Protein AF-A0A538ST55-F1 (afdb_monomer_lite)

Sequence (210 aa):
MSLRAHFERSGNWLFRKRGYLPLLLGAVLVPALAEFEFPGGTRLRDLRWELLCLAISLVGLGIRVAVIGYVPAGTAGRNTGDHIARTLNTSGLYSVVRHPLYLGNCIMWLGVLMQWTAWAERTPAIVPALRGWLPTGRGFSVRHVLRREHPGLFALVSSLTALEILGDAIRERRFEVDPMWATLFGGSAIAFMILRTLKHRTRLLHVDRS

pLDDT: mean 77.54, std 12.18, range [44.22, 95.44]

Structure (mmCIF, N/CA/C/O backbone):
data_AF-A0A538ST55-F1
#
_entry.id   AF-A0A538ST55-F1
#
loop_
_atom_site.group_PDB
_atom_site.id
_atom_site.type_symbol
_atom_site.label_atom_id
_atom_site.label_alt_id
_atom_site.label_comp_id
_atom_site.label_asym_id
_atom_site.label_entity_id
_atom_site.label_seq_id
_atom_site.pdbx_PDB_ins_code
_atom_site.Cartn_x
_atom_site.Cartn_y
_atom_site.Cartn_z
_atom_site.occupancy
_atom_site.B_iso_or_equiv
_atom_site.auth_seq_id
_atom_site.auth_comp_id
_atom_site.auth_asym_id
_atom_site.auth_atom_id
_atom_site.pdbx_PDB_model_num
ATOM 1 N N . MET A 1 1 ? 29.525 12.707 -11.109 1.00 57.06 1 MET A N 1
ATOM 2 C CA . MET A 1 1 ? 28.871 11.463 -11.590 1.00 57.06 1 MET A CA 1
ATOM 3 C C . MET A 1 1 ? 27.628 11.865 -12.375 1.00 57.06 1 MET A C 1
ATOM 5 O O . MET A 1 1 ? 26.889 12.699 -11.871 1.00 57.06 1 MET A O 1
ATOM 9 N N . SER A 1 2 ? 27.413 11.359 -13.593 1.00 81.38 2 SER A N 1
ATOM 10 C CA . SER A 1 2 ? 26.233 11.721 -14.398 1.00 81.38 2 SER A CA 1
ATOM 11 C C . SER A 1 2 ? 24.959 11.062 -13.846 1.00 81.38 2 SER A C 1
ATOM 13 O O . SER A 1 2 ? 25.010 9.945 -13.330 1.00 81.38 2 SER A O 1
ATOM 15 N N . LEU A 1 3 ? 23.807 11.732 -13.975 1.00 81.44 3 LEU A N 1
ATOM 16 C CA . LEU A 1 3 ? 22.486 11.208 -13.576 1.00 81.44 3 LEU A CA 1
ATOM 17 C C . LEU A 1 3 ? 22.217 9.807 -14.149 1.00 81.44 3 LEU A C 1
ATOM 19 O O . LEU A 1 3 ? 21.677 8.936 -13.472 1.00 81.44 3 LEU A O 1
ATOM 23 N N . ARG A 1 4 ? 22.682 9.565 -15.376 1.00 81.69 4 ARG A N 1
ATOM 24 C CA . ARG A 1 4 ? 22.588 8.279 -16.069 1.00 81.69 4 ARG A CA 1
ATOM 25 C C . ARG A 1 4 ? 23.304 7.145 -15.329 1.00 81.69 4 ARG A C 1
ATOM 27 O O . ARG A 1 4 ? 22.701 6.104 -15.098 1.00 81.69 4 ARG A O 1
ATOM 34 N N . ALA A 1 5 ? 24.538 7.372 -14.878 1.00 79.69 5 ALA A N 1
ATOM 35 C CA . ALA A 1 5 ? 25.293 6.378 -14.114 1.00 79.69 5 ALA A CA 1
ATOM 36 C C . ALA A 1 5 ? 24.629 6.069 -12.759 1.00 79.69 5 ALA A C 1
ATOM 38 O O . ALA A 1 5 ? 24.701 4.945 -12.262 1.00 79.69 5 ALA A O 1
ATOM 39 N N . HIS A 1 6 ? 23.953 7.058 -12.164 1.00 84.56 6 HIS A N 1
ATOM 40 C CA . HIS A 1 6 ? 23.190 6.859 -10.935 1.00 84.56 6 HIS A CA 1
ATOM 41 C C . HIS A 1 6 ? 21.944 5.991 -11.176 1.00 84.56 6 HIS A C 1
ATOM 43 O O . HIS A 1 6 ? 21.720 5.031 -10.440 1.00 84.56 6 HIS A O 1
ATOM 49 N N . PHE A 1 7 ? 21.179 6.265 -12.240 1.00 84.38 7 PHE A N 1
ATOM 50 C CA . PHE A 1 7 ? 20.028 5.443 -12.632 1.00 84.38 7 PHE A CA 1
ATOM 51 C C . PHE A 1 7 ? 20.417 4.002 -12.972 1.00 84.38 7 PHE A C 1
ATOM 53 O O . PHE A 1 7 ? 19.744 3.074 -12.530 1.00 84.38 7 PHE A O 1
ATOM 60 N N . GLU A 1 8 ? 21.520 3.795 -13.691 1.00 81.31 8 GLU A N 1
ATOM 61 C CA . GLU A 1 8 ? 22.027 2.455 -14.013 1.00 81.31 8 GLU A CA 1
ATOM 62 C C . GLU A 1 8 ? 22.423 1.681 -12.746 1.00 81.31 8 GLU A C 1
ATOM 64 O O . GLU A 1 8 ? 22.065 0.512 -12.582 1.00 81.31 8 GLU A O 1
ATOM 69 N N . ARG A 1 9 ? 23.100 2.339 -11.796 1.00 81.25 9 ARG A N 1
ATOM 70 C CA . ARG A 1 9 ? 23.521 1.717 -10.532 1.00 81.25 9 ARG A CA 1
ATOM 71 C C . ARG A 1 9 ? 22.330 1.358 -9.642 1.00 81.25 9 ARG A C 1
ATOM 73 O O . ARG A 1 9 ? 22.276 0.242 -9.121 1.00 81.25 9 ARG A O 1
ATOM 80 N N . SER A 1 10 ? 21.371 2.270 -9.504 1.00 79.06 10 SER A N 1
ATOM 81 C CA . SER A 1 10 ? 20.135 2.048 -8.744 1.00 79.06 10 SER A CA 1
ATOM 82 C C . SER A 1 10 ? 19.255 0.976 -9.390 1.00 79.06 10 SER A C 1
ATOM 84 O O . SER A 1 10 ? 18.732 0.104 -8.695 1.00 79.06 10 SER A O 1
ATOM 86 N N . GLY A 1 11 ? 19.159 0.973 -10.722 1.00 76.06 11 GLY A N 1
ATOM 87 C CA . GLY A 1 11 ? 18.446 -0.047 -11.489 1.00 76.06 11 GLY A CA 1
ATOM 88 C C . GLY A 1 11 ? 19.048 -1.439 -11.301 1.00 76.06 11 GLY A C 1
ATOM 89 O O . GLY A 1 11 ? 18.332 -2.376 -10.948 1.00 76.06 11 GLY A O 1
ATOM 90 N N . ASN A 1 12 ? 20.370 -1.573 -11.432 1.00 78.94 12 ASN A N 1
ATOM 91 C CA . ASN A 1 12 ? 21.072 -2.843 -11.220 1.00 78.94 12 ASN A CA 1
ATOM 92 C C . ASN A 1 12 ? 20.930 -3.362 -9.784 1.00 78.94 12 ASN A C 1
ATOM 94 O O . ASN A 1 12 ? 20.760 -4.566 -9.565 1.00 78.94 12 ASN A O 1
ATOM 98 N N . TRP A 1 13 ? 20.956 -2.463 -8.797 1.00 79.38 13 TRP A N 1
ATOM 99 C CA . TRP A 1 13 ? 20.722 -2.818 -7.399 1.00 79.38 13 TRP A CA 1
ATOM 100 C C . TRP A 1 13 ? 19.306 -3.367 -7.178 1.00 79.38 13 TRP A C 1
ATOM 102 O O . TRP A 1 13 ? 19.144 -4.429 -6.568 1.00 79.38 13 TRP A O 1
ATOM 112 N N . LEU A 1 14 ? 18.288 -2.698 -7.729 1.00 75.81 14 LEU A N 1
ATOM 113 C CA . LEU A 1 14 ? 16.893 -3.128 -7.621 1.00 75.81 14 LEU A CA 1
ATOM 114 C C . LEU A 1 14 ? 16.659 -4.461 -8.346 1.00 75.81 14 LEU A C 1
ATOM 116 O O . LEU A 1 14 ? 16.006 -5.360 -7.811 1.00 75.81 14 LEU A O 1
ATOM 120 N N . PHE A 1 15 ? 17.257 -4.636 -9.526 1.00 71.81 15 PHE A N 1
ATOM 121 C CA . PHE A 1 15 ? 17.139 -5.862 -10.315 1.00 71.81 15 PHE A CA 1
ATOM 122 C C . PHE A 1 15 ? 17.722 -7.078 -9.586 1.00 71.81 15 PHE A C 1
ATOM 124 O O . PHE A 1 15 ? 17.141 -8.166 -9.624 1.00 71.81 15 PHE A O 1
ATOM 131 N N . ARG A 1 16 ? 18.827 -6.886 -8.853 1.00 71.81 16 ARG A N 1
ATOM 132 C CA . ARG A 1 16 ? 19.451 -7.931 -8.028 1.00 71.81 16 ARG A CA 1
ATOM 133 C C . ARG A 1 16 ? 18.575 -8.322 -6.835 1.00 71.81 16 ARG A C 1
ATOM 135 O O . ARG A 1 16 ? 18.523 -9.495 -6.475 1.00 71.81 16 ARG A O 1
ATOM 142 N N . LYS A 1 17 ? 17.851 -7.364 -6.247 1.00 75.94 17 LYS A N 1
ATOM 143 C CA . LYS A 1 17 ? 17.009 -7.579 -5.056 1.00 75.94 17 LYS A CA 1
ATOM 144 C C . LYS A 1 17 ? 15.542 -7.911 -5.344 1.00 75.94 17 LYS A C 1
ATOM 146 O O . LYS A 1 17 ? 14.788 -8.152 -4.404 1.00 75.94 17 LYS A O 1
ATOM 151 N N . ARG A 1 18 ? 15.125 -8.007 -6.611 1.00 71.00 18 ARG A N 1
ATOM 152 C CA . ARG A 1 18 ? 13.721 -8.252 -7.005 1.00 71.00 18 ARG A CA 1
ATOM 153 C C . ARG A 1 18 ? 13.057 -9.476 -6.357 1.00 71.00 18 ARG A C 1
ATOM 155 O O . ARG A 1 18 ? 11.843 -9.500 -6.232 1.00 71.00 18 ARG A O 1
ATOM 162 N N . GLY A 1 19 ? 13.831 -10.487 -5.947 1.00 70.69 19 GLY A N 1
ATOM 163 C CA . GLY A 1 19 ? 13.313 -11.688 -5.276 1.00 70.69 19 GLY A CA 1
ATOM 164 C C . GLY A 1 19 ? 12.821 -11.456 -3.841 1.00 70.69 19 GLY A C 1
ATOM 165 O O . GLY A 1 19 ? 11.991 -12.220 -3.364 1.00 70.69 19 GLY A O 1
ATOM 166 N N . TYR A 1 20 ? 13.279 -10.391 -3.176 1.00 77.12 20 TYR A N 1
ATOM 167 C CA . TYR A 1 20 ? 12.870 -10.053 -1.809 1.00 77.12 20 TYR A CA 1
ATOM 168 C C . TYR A 1 20 ? 11.568 -9.242 -1.759 1.00 77.12 20 TYR A C 1
ATOM 170 O O . TYR A 1 20 ? 10.887 -9.256 -0.739 1.00 77.12 20 TYR A O 1
ATOM 178 N N . LEU A 1 21 ? 11.193 -8.566 -2.853 1.00 71.69 21 LEU A N 1
ATOM 179 C CA . LEU A 1 21 ? 9.955 -7.779 -2.929 1.00 71.69 21 LEU A CA 1
ATOM 180 C C . LEU A 1 21 ? 8.688 -8.630 -2.714 1.00 71.69 21 LEU A C 1
ATOM 182 O O . LEU A 1 21 ? 7.867 -8.239 -1.890 1.00 71.69 21 LEU A O 1
ATOM 186 N N . PRO A 1 22 ? 8.521 -9.795 -3.374 1.00 73.31 22 PRO A N 1
ATOM 187 C CA . PRO A 1 22 ? 7.375 -10.669 -3.123 1.00 73.31 22 PRO A CA 1
ATOM 188 C C . PRO A 1 22 ? 7.313 -11.196 -1.683 1.00 73.31 22 PRO A C 1
ATOM 190 O O . PRO A 1 22 ? 6.227 -11.305 -1.126 1.00 73.31 22 PRO A O 1
ATOM 193 N N . LEU A 1 23 ? 8.464 -11.484 -1.063 1.00 77.69 23 LEU A N 1
ATOM 194 C CA . LEU A 1 23 ? 8.541 -11.925 0.337 1.00 77.69 23 LEU A CA 1
ATOM 195 C C . LEU A 1 23 ? 8.125 -10.814 1.306 1.00 77.69 23 LEU A C 1
ATOM 197 O O . LEU A 1 23 ? 7.367 -11.069 2.238 1.00 77.69 23 LEU A O 1
ATOM 201 N N . LEU A 1 24 ? 8.578 -9.580 1.060 1.00 78.56 24 LEU A N 1
ATOM 202 C CA . LEU A 1 24 ? 8.153 -8.398 1.809 1.00 78.56 24 LEU A CA 1
ATOM 203 C C . LEU A 1 24 ? 6.637 -8.186 1.682 1.00 78.56 24 LEU A C 1
ATOM 205 O O . LEU A 1 24 ? 5.964 -7.990 2.689 1.00 78.56 24 LEU A O 1
ATOM 209 N N . LEU A 1 25 ? 6.098 -8.268 0.459 1.00 71.31 25 LEU A N 1
ATOM 210 C CA . LEU A 1 25 ? 4.655 -8.173 0.224 1.00 71.31 25 LEU A CA 1
ATOM 211 C C . LEU A 1 25 ? 3.894 -9.258 0.993 1.00 71.31 25 LEU A C 1
ATOM 213 O O . LEU A 1 25 ? 2.909 -8.956 1.656 1.00 71.31 25 LEU A O 1
ATOM 217 N N . GLY A 1 26 ? 4.371 -10.505 0.950 1.00 72.06 26 GLY A N 1
ATOM 218 C CA . GLY A 1 26 ? 3.777 -11.617 1.692 1.00 72.06 26 GLY A CA 1
ATOM 219 C C . GLY A 1 26 ? 3.770 -11.383 3.204 1.00 72.06 26 GLY A C 1
ATOM 220 O O . GLY A 1 26 ? 2.748 -11.595 3.847 1.00 72.06 26 GLY A O 1
ATOM 221 N N . ALA A 1 27 ? 4.866 -10.869 3.769 1.00 77.06 27 ALA A N 1
ATOM 222 C CA . ALA A 1 27 ? 4.956 -10.552 5.196 1.00 77.06 27 ALA A CA 1
ATOM 223 C C . ALA A 1 27 ? 3.959 -9.464 5.641 1.00 77.06 27 ALA A C 1
ATOM 225 O O . ALA A 1 27 ? 3.525 -9.473 6.789 1.00 77.06 27 ALA A O 1
ATOM 226 N N . VAL A 1 28 ? 3.582 -8.551 4.740 1.00 73.62 28 VAL A N 1
ATOM 227 C CA . VAL A 1 28 ? 2.566 -7.518 4.998 1.00 73.62 28 VAL A CA 1
ATOM 228 C C . VAL A 1 28 ? 1.147 -8.057 4.797 1.00 73.62 28 VAL A C 1
ATOM 230 O O . VAL A 1 28 ? 0.255 -7.734 5.576 1.00 73.62 28 VAL A O 1
ATOM 233 N N . LEU A 1 29 ? 0.926 -8.881 3.771 1.00 68.81 29 LEU A N 1
ATOM 234 C CA . LEU A 1 29 ? -0.404 -9.375 3.407 1.00 68.81 29 LEU A CA 1
ATOM 235 C C . LEU A 1 29 ? -0.904 -10.509 4.313 1.00 68.81 29 LEU A C 1
ATOM 237 O O . LEU A 1 29 ? -2.091 -10.553 4.615 1.00 68.81 29 LEU A O 1
ATOM 241 N N . VAL A 1 30 ? -0.030 -11.406 4.782 1.00 71.25 30 VAL A N 1
ATOM 242 C CA . VAL A 1 30 ? -0.433 -12.558 5.614 1.00 71.25 30 VAL A CA 1
ATOM 243 C C . VAL A 1 30 ? -1.115 -12.137 6.928 1.00 71.25 30 VAL A C 1
ATOM 245 O O . VAL A 1 30 ? -2.175 -12.683 7.229 1.00 71.25 30 VAL A O 1
ATOM 248 N N . PRO A 1 31 ? -0.605 -11.151 7.691 1.00 72.50 31 PRO A N 1
ATOM 249 C CA . PRO A 1 31 ? -1.321 -10.622 8.852 1.00 72.50 31 PRO A CA 1
ATOM 250 C C . PRO A 1 31 ? -2.646 -9.945 8.481 1.00 72.50 31 PRO A C 1
ATOM 252 O O . PRO A 1 31 ? -3.614 -10.068 9.220 1.00 72.50 31 PRO A O 1
ATOM 255 N N . ALA A 1 32 ? -2.709 -9.270 7.328 1.00 62.50 32 ALA A N 1
ATOM 256 C CA . ALA A 1 32 ? -3.930 -8.612 6.858 1.00 62.50 32 ALA A CA 1
ATOM 257 C C . ALA A 1 32 ? -5.042 -9.615 6.495 1.00 62.50 32 ALA A C 1
ATOM 259 O O . ALA A 1 32 ? -6.220 -9.301 6.636 1.00 62.50 32 ALA A O 1
ATOM 260 N N . LEU A 1 33 ? -4.680 -10.835 6.084 1.00 63.69 33 LEU A N 1
ATOM 261 C CA . LEU A 1 33 ? -5.634 -11.919 5.830 1.00 63.69 33 LEU A CA 1
ATOM 262 C C . LEU A 1 33 ? -6.242 -12.496 7.119 1.00 63.69 33 LEU A C 1
ATOM 264 O O . LEU A 1 33 ? -7.347 -13.026 7.074 1.00 63.69 33 LEU A O 1
ATOM 268 N N . ALA A 1 34 ? -5.558 -12.385 8.264 1.00 59.00 34 ALA A N 1
ATOM 269 C CA . ALA A 1 34 ? -6.064 -12.893 9.543 1.00 59.00 34 ALA A CA 1
ATOM 270 C C . ALA A 1 34 ? -7.272 -12.098 10.072 1.00 59.00 34 ALA A C 1
ATOM 272 O O . ALA A 1 34 ? -8.028 -12.611 10.893 1.00 59.00 34 ALA A O 1
ATOM 273 N N . GLU A 1 35 ? -7.463 -10.869 9.591 1.00 55.91 35 GLU A N 1
ATOM 274 C CA . GLU A 1 35 ? -8.591 -9.996 9.939 1.00 55.91 35 GLU A CA 1
ATOM 275 C C . GLU A 1 35 ? -9.632 -9.904 8.805 1.00 55.91 35 GLU A C 1
ATOM 277 O O . GLU A 1 35 ? -10.518 -9.050 8.838 1.00 55.91 35 GLU A O 1
ATOM 282 N N . PHE A 1 36 ? -9.535 -10.758 7.778 1.00 57.06 36 PHE A N 1
ATOM 283 C CA . PHE A 1 36 ? -10.423 -10.694 6.621 1.00 57.06 36 PHE A CA 1
ATOM 284 C C . PHE A 1 36 ? -11.790 -11.324 6.923 1.00 57.06 36 PHE A C 1
ATOM 286 O O . PHE A 1 36 ? -11.938 -12.545 6.986 1.00 57.06 36 PHE A O 1
ATOM 293 N N . GLU A 1 37 ? -12.811 -10.482 7.071 1.00 52.88 37 GLU A N 1
ATOM 294 C CA . GLU A 1 37 ? -14.211 -10.903 7.123 1.00 52.88 37 GLU A CA 1
ATOM 295 C C . GLU A 1 37 ? -14.850 -10.824 5.732 1.00 52.88 37 GLU A C 1
ATOM 297 O O . GLU A 1 37 ? -14.755 -9.807 5.045 1.00 52.88 37 GLU A O 1
ATOM 302 N N . PHE A 1 38 ? -15.526 -11.901 5.319 1.00 53.16 38 PHE A N 1
ATOM 303 C CA . PHE A 1 38 ? -16.160 -12.019 4.004 1.00 53.16 38 PHE A CA 1
ATOM 304 C C . PHE A 1 38 ? -17.217 -10.924 3.773 1.00 53.16 38 PHE A C 1
ATOM 306 O O . PHE A 1 38 ? -18.297 -10.974 4.378 1.00 53.16 38 PHE A O 1
ATOM 313 N N . PRO A 1 39 ? -17.002 -9.980 2.837 1.00 47.72 39 PRO A N 1
ATOM 314 C CA . PRO A 1 39 ? -17.994 -8.968 2.536 1.00 47.72 39 PRO A CA 1
ATOM 315 C C . PRO A 1 39 ? -18.992 -9.516 1.505 1.00 47.72 39 PRO A C 1
ATOM 317 O O . PRO A 1 39 ? -18.812 -9.350 0.301 1.00 47.72 39 PRO A O 1
ATOM 320 N N . GLY A 1 40 ? -20.092 -10.126 1.966 1.00 52.88 40 GLY A N 1
ATOM 321 C CA . GLY A 1 40 ? -21.325 -10.175 1.159 1.00 52.88 40 GLY A CA 1
ATOM 322 C C . GLY A 1 40 ? -21.910 -11.527 0.736 1.00 52.88 40 GLY A C 1
ATOM 323 O O . GLY A 1 40 ? -22.628 -11.560 -0.259 1.00 52.88 40 GLY A O 1
ATOM 324 N N . GLY A 1 41 ? -21.718 -12.597 1.512 1.00 61.03 41 GLY A N 1
ATOM 325 C CA . GLY A 1 41 ? -22.653 -13.731 1.525 1.00 61.03 41 GLY A CA 1
ATOM 326 C C . GLY A 1 41 ? -22.504 -14.766 0.396 1.00 61.03 41 GLY A C 1
ATOM 327 O O . GLY A 1 41 ? -22.340 -14.461 -0.780 1.00 61.03 41 GLY A O 1
ATOM 328 N N . THR A 1 42 ? -22.650 -16.038 0.779 1.00 65.56 42 THR A N 1
ATOM 329 C CA . THR A 1 42 ? -22.516 -17.291 -0.001 1.00 65.56 42 THR A CA 1
ATOM 330 C C . THR A 1 42 ? -21.102 -17.721 -0.430 1.00 65.56 42 THR A C 1
ATOM 332 O O . THR A 1 42 ? -20.578 -17.311 -1.462 1.00 65.56 42 THR A O 1
ATOM 335 N N . ARG A 1 43 ? -20.573 -18.720 0.299 1.00 67.62 43 ARG A N 1
ATOM 336 C CA . ARG A 1 43 ? -19.306 -19.453 0.067 1.00 67.62 43 ARG A CA 1
ATOM 337 C C . ARG A 1 43 ? -19.096 -19.942 -1.373 1.00 67.62 43 ARG A C 1
ATOM 339 O O . ARG A 1 43 ? -17.970 -20.032 -1.840 1.00 67.62 43 ARG A O 1
ATOM 346 N N . LEU A 1 44 ? -20.173 -20.269 -2.088 1.00 71.06 44 LEU A N 1
ATOM 347 C CA . LEU A 1 44 ? -20.092 -20.829 -3.440 1.00 71.06 44 LEU A CA 1
ATOM 348 C C . LEU A 1 44 ? -19.721 -19.784 -4.507 1.00 71.06 44 LEU A C 1
ATOM 350 O O . LEU A 1 44 ? -19.068 -20.118 -5.491 1.00 71.06 44 LEU A O 1
ATOM 354 N N . ARG A 1 45 ? -20.153 -18.525 -4.342 1.00 69.00 45 ARG A N 1
ATOM 355 C CA . ARG A 1 45 ? -19.822 -17.436 -5.278 1.00 69.00 45 ARG A CA 1
ATOM 356 C C . ARG A 1 45 ? -18.356 -17.046 -5.143 1.00 69.00 45 ARG A C 1
ATOM 358 O O . ARG A 1 45 ? -17.681 -16.870 -6.150 1.00 69.00 45 ARG A O 1
ATOM 365 N N . ASP A 1 46 ? -17.904 -16.980 -3.902 1.00 75.19 46 ASP A N 1
ATOM 366 C CA . ASP A 1 46 ? -16.526 -16.693 -3.538 1.00 75.19 46 ASP A CA 1
ATOM 367 C C . ASP A 1 46 ? -15.574 -17.765 -4.088 1.00 75.19 46 ASP A C 1
ATOM 369 O O . ASP A 1 46 ? -14.682 -17.452 -4.868 1.00 75.19 46 ASP A O 1
ATOM 373 N N . LEU A 1 47 ? -15.890 -19.049 -3.874 1.00 80.12 47 LEU A N 1
ATOM 374 C CA . LEU A 1 47 ? -15.122 -20.161 -4.445 1.00 80.12 47 LEU A CA 1
ATOM 375 C C . LEU A 1 47 ? -15.049 -20.116 -5.982 1.00 80.12 47 LEU A C 1
ATOM 377 O O . LEU A 1 47 ? -14.005 -20.388 -6.567 1.00 80.12 47 LEU A O 1
ATOM 381 N N . ARG A 1 48 ? -16.148 -19.772 -6.671 1.00 81.88 48 ARG A N 1
ATOM 382 C CA . ARG A 1 48 ? -16.145 -19.635 -8.142 1.00 81.88 48 ARG A CA 1
ATOM 383 C C . ARG A 1 48 ? -15.247 -18.489 -8.604 1.00 81.88 48 ARG A C 1
ATOM 385 O O . ARG A 1 48 ? -14.599 -18.623 -9.639 1.00 81.88 48 ARG A O 1
ATOM 392 N N . TRP A 1 49 ? -15.219 -17.388 -7.855 1.00 80.81 49 TRP A N 1
ATOM 393 C CA . TRP A 1 49 ? -14.347 -16.251 -8.134 1.00 80.81 49 TRP A CA 1
ATOM 394 C C . TRP A 1 49 ? -12.877 -16.606 -7.895 1.00 80.81 49 TRP A C 1
ATOM 396 O O . TRP A 1 49 ? -12.047 -16.378 -8.771 1.00 80.81 49 TRP A O 1
ATOM 406 N N . GLU A 1 50 ? -12.564 -17.263 -6.778 1.00 82.88 50 GLU A N 1
ATOM 407 C CA . GLU A 1 50 ? -11.218 -17.764 -6.477 1.00 82.88 50 GLU A CA 1
ATOM 408 C C . GLU A 1 50 ? -10.712 -18.737 -7.547 1.00 82.88 50 GLU A C 1
ATOM 410 O O . GLU A 1 50 ? -9.585 -18.603 -8.022 1.00 82.88 50 GLU A O 1
ATOM 415 N N . LEU A 1 51 ? -11.553 -19.680 -7.985 1.00 86.69 51 LEU A N 1
ATOM 416 C CA . LEU A 1 51 ? -11.211 -20.625 -9.051 1.00 86.69 51 LEU A CA 1
ATOM 417 C C . LEU A 1 51 ? -10.949 -19.923 -10.388 1.00 86.69 51 LEU A C 1
ATOM 419 O O . LEU A 1 51 ? -10.032 -20.314 -11.111 1.00 86.69 51 LEU A O 1
ATOM 423 N N . LEU A 1 52 ? -11.719 -18.882 -10.717 1.00 87.69 52 LEU A N 1
ATOM 424 C CA . LEU A 1 52 ? -11.494 -18.076 -11.917 1.00 87.69 52 LEU A CA 1
ATOM 425 C C . LEU A 1 52 ? -10.161 -17.318 -11.835 1.00 87.69 52 LEU A C 1
ATOM 427 O O . LEU A 1 52 ? -9.363 -17.383 -12.770 1.00 87.69 52 LEU A O 1
ATOM 431 N N . CYS A 1 53 ? -9.897 -16.644 -10.713 1.00 87.31 53 CYS A N 1
ATOM 432 C CA . CYS A 1 53 ? -8.640 -15.941 -10.454 1.00 87.31 53 CYS A CA 1
ATOM 433 C C . CYS A 1 53 ? -7.439 -16.892 -10.546 1.00 87.31 53 CYS A C 1
ATOM 435 O O . CYS A 1 53 ? -6.458 -16.590 -11.230 1.00 87.31 53 CYS A O 1
ATOM 437 N N . LEU A 1 54 ? -7.548 -18.080 -9.940 1.00 89.19 54 LEU A N 1
ATOM 438 C CA . LEU A 1 54 ? -6.540 -19.134 -10.018 1.00 89.19 54 LEU A CA 1
ATOM 439 C C . LEU A 1 54 ? -6.320 -19.596 -11.462 1.00 89.19 54 LEU A C 1
ATOM 441 O O . LEU A 1 54 ? -5.175 -19.691 -11.899 1.00 89.19 54 LEU A O 1
ATOM 445 N N . ALA A 1 55 ? -7.389 -19.848 -12.222 1.00 93.12 55 ALA A N 1
ATOM 446 C CA . ALA A 1 55 ? -7.286 -20.257 -13.620 1.00 93.12 55 ALA A CA 1
ATOM 447 C C . ALA A 1 55 ? -6.559 -19.200 -14.470 1.00 93.12 55 ALA A C 1
ATOM 449 O O . ALA A 1 55 ? -5.647 -19.544 -15.222 1.00 93.12 55 ALA A O 1
ATOM 450 N N . ILE A 1 56 ? -6.888 -17.914 -14.301 1.00 91.06 56 ILE A N 1
ATOM 451 C CA . ILE A 1 56 ? -6.200 -16.801 -14.978 1.00 91.06 56 ILE A CA 1
ATOM 452 C C . ILE A 1 56 ? -4.715 -16.776 -14.594 1.00 91.06 56 ILE A C 1
ATOM 454 O O . ILE A 1 56 ? -3.845 -16.694 -15.467 1.00 91.06 56 ILE A O 1
ATOM 458 N N . SER A 1 57 ? -4.399 -16.913 -13.303 1.00 92.38 57 SER A N 1
ATOM 459 C CA . SER A 1 57 ? -3.010 -16.952 -12.841 1.00 92.38 57 SER A CA 1
ATOM 460 C C . SER A 1 57 ? -2.230 -18.143 -13.408 1.00 92.38 57 SER A C 1
ATOM 462 O O . SER A 1 57 ? -1.071 -17.984 -13.806 1.00 92.38 57 SER A O 1
ATOM 464 N N . LEU A 1 58 ? -2.862 -19.317 -13.507 1.00 94.56 58 LEU A N 1
ATOM 465 C CA . LEU A 1 58 ? -2.277 -20.523 -14.099 1.00 94.56 58 LEU A CA 1
ATOM 466 C C . LEU A 1 58 ? -2.032 -20.373 -15.604 1.00 94.56 58 LEU A C 1
ATOM 468 O O . LEU A 1 58 ? -0.999 -20.832 -16.089 1.00 94.56 58 LEU A O 1
ATOM 472 N N . VAL A 1 59 ? -2.907 -19.682 -16.340 1.00 95.44 59 VAL A N 1
ATOM 473 C CA . VAL A 1 59 ? -2.670 -19.350 -17.757 1.00 95.44 59 VAL A CA 1
ATOM 474 C C . VAL A 1 59 ? -1.425 -18.472 -17.904 1.00 95.44 59 VAL A C 1
ATOM 476 O O . VAL A 1 59 ? -0.559 -18.761 -18.732 1.00 95.44 59 VAL A O 1
ATOM 479 N N . GLY A 1 60 ? -1.276 -17.442 -17.064 1.00 91.94 60 GLY A N 1
ATOM 480 C CA . GLY A 1 60 ? -0.077 -16.595 -17.052 1.00 91.94 60 GLY A CA 1
ATOM 481 C C . GLY A 1 60 ? 1.205 -17.376 -16.741 1.00 91.94 60 GLY A C 1
ATOM 482 O O . GLY A 1 60 ? 2.234 -17.191 -17.403 1.00 91.94 60 GLY A O 1
ATOM 483 N N . LEU A 1 61 ? 1.135 -18.308 -15.783 1.00 91.81 61 LEU A N 1
ATOM 484 C CA . LEU A 1 61 ? 2.228 -19.230 -15.472 1.00 91.81 61 LEU A CA 1
ATOM 485 C C . LEU A 1 61 ? 2.547 -20.155 -16.656 1.00 91.81 61 LEU A C 1
ATOM 487 O O . LEU A 1 61 ? 3.719 -20.324 -16.987 1.00 91.81 61 LEU A O 1
ATOM 491 N N . GLY A 1 62 ? 1.531 -20.702 -17.324 1.00 93.38 62 GLY A N 1
ATOM 492 C CA . GLY A 1 62 ? 1.685 -21.546 -18.509 1.00 93.38 62 GLY A CA 1
ATOM 493 C C . GLY A 1 62 ? 2.401 -20.822 -19.647 1.00 93.38 62 GLY A C 1
ATOM 494 O O . GLY A 1 62 ? 3.365 -21.351 -20.200 1.00 93.38 62 GLY A O 1
ATOM 495 N N . ILE A 1 63 ? 2.019 -19.569 -19.927 1.00 89.81 63 ILE A N 1
ATOM 496 C CA . ILE A 1 63 ? 2.724 -18.713 -20.896 1.00 89.81 63 ILE A CA 1
ATOM 497 C C . ILE A 1 63 ? 4.188 -18.571 -20.487 1.00 89.81 63 ILE A C 1
ATOM 499 O O . ILE A 1 63 ? 5.077 -18.790 -21.304 1.00 89.81 63 ILE A O 1
ATOM 503 N N . ARG A 1 64 ? 4.464 -18.258 -19.217 1.00 88.81 64 ARG A N 1
ATOM 504 C CA . ARG A 1 64 ? 5.835 -18.096 -18.716 1.00 88.81 64 ARG A CA 1
ATOM 505 C C . ARG A 1 64 ? 6.671 -19.372 -18.858 1.00 88.81 64 ARG A C 1
ATOM 507 O O . ARG A 1 64 ? 7.834 -19.274 -19.246 1.00 88.81 64 ARG A O 1
ATOM 514 N N . VAL A 1 65 ? 6.098 -20.538 -18.562 1.00 89.56 65 VAL A N 1
ATOM 515 C CA . VAL A 1 65 ? 6.752 -21.841 -18.759 1.00 89.56 65 VAL A CA 1
ATOM 516 C C . VAL A 1 65 ? 7.050 -22.063 -20.240 1.00 89.56 65 VAL A C 1
ATOM 518 O O . VAL A 1 65 ? 8.182 -22.403 -20.574 1.00 89.56 65 VAL A O 1
ATOM 521 N N . ALA A 1 66 ? 6.095 -21.780 -21.129 1.00 89.38 66 ALA A N 1
ATOM 522 C CA . ALA A 1 66 ? 6.301 -21.882 -22.571 1.00 89.38 66 ALA A CA 1
ATOM 523 C C . ALA A 1 66 ? 7.425 -20.952 -23.058 1.00 89.38 66 ALA A C 1
ATOM 525 O O . ALA A 1 66 ? 8.306 -21.401 -23.785 1.00 89.38 66 ALA A O 1
ATOM 526 N N . VAL A 1 67 ? 7.468 -19.686 -22.613 1.00 87.25 67 VAL A N 1
ATOM 527 C CA . VAL A 1 67 ? 8.575 -18.773 -22.964 1.00 87.25 67 VAL A CA 1
ATOM 528 C C . VAL A 1 67 ? 9.916 -19.373 -22.569 1.00 87.25 67 VAL A C 1
ATOM 530 O O . VAL A 1 67 ? 10.825 -19.407 -23.385 1.00 87.25 67 VAL A O 1
ATOM 533 N N . ILE A 1 68 ? 10.045 -19.844 -21.329 1.00 83.31 68 ILE A N 1
ATOM 534 C CA . ILE A 1 68 ? 11.309 -20.389 -20.822 1.00 83.31 68 ILE A CA 1
ATOM 535 C C . ILE A 1 68 ? 11.694 -21.672 -21.572 1.00 83.31 68 ILE A C 1
ATOM 537 O O . ILE A 1 68 ? 12.873 -21.868 -21.846 1.00 83.31 68 ILE A O 1
ATOM 541 N N . GLY A 1 69 ? 10.720 -22.511 -21.932 1.00 84.44 69 GLY A N 1
ATOM 542 C CA . GLY A 1 69 ? 10.953 -23.764 -22.653 1.00 84.44 69 GLY A CA 1
ATOM 543 C C . GLY A 1 69 ? 11.373 -23.585 -24.116 1.00 84.44 69 GLY A C 1
ATOM 544 O O . GLY A 1 69 ? 12.192 -24.355 -24.602 1.00 84.44 69 GLY A O 1
ATOM 545 N N . TYR A 1 70 ? 10.852 -22.568 -24.812 1.00 82.12 70 TYR A N 1
ATOM 546 C CA . TYR A 1 70 ? 11.190 -22.290 -26.219 1.00 82.12 70 TYR A CA 1
ATOM 547 C C . TYR A 1 70 ? 12.409 -21.376 -26.399 1.00 82.12 70 TYR A C 1
ATOM 549 O O . TYR A 1 70 ? 12.849 -21.149 -27.527 1.00 82.12 70 TYR A O 1
ATOM 557 N N . VAL A 1 71 ? 12.953 -20.820 -25.315 1.00 75.44 71 VAL A N 1
ATOM 558 C CA . VAL A 1 71 ? 14.156 -19.989 -25.374 1.00 75.44 71 VAL A CA 1
ATOM 559 C C . VAL A 1 71 ? 15.393 -20.878 -25.560 1.00 75.44 71 VAL A C 1
ATOM 561 O O . VAL A 1 71 ? 15.634 -21.759 -24.735 1.00 75.44 71 VAL A O 1
ATOM 564 N N . PRO A 1 72 ? 16.218 -20.642 -26.599 1.00 66.81 72 PRO A N 1
ATOM 565 C CA . PRO A 1 72 ? 17.435 -21.414 -26.809 1.00 66.81 72 PRO A CA 1
ATOM 566 C C . PRO A 1 72 ? 18.436 -21.210 -25.661 1.00 66.81 72 PRO A C 1
ATOM 568 O O . PRO A 1 72 ? 18.567 -20.115 -25.095 1.00 66.81 72 PRO A O 1
ATOM 571 N N . ALA A 1 73 ? 19.160 -22.281 -25.325 1.00 60.53 73 ALA A N 1
ATOM 572 C CA . ALA A 1 73 ? 20.203 -22.262 -24.305 1.00 60.53 73 ALA A CA 1
ATOM 573 C C . ALA A 1 73 ? 21.301 -21.244 -24.677 1.00 60.53 73 ALA A C 1
ATOM 575 O O . ALA A 1 73 ? 21.807 -21.257 -25.796 1.00 60.53 73 ALA A O 1
ATOM 576 N N . GLY A 1 74 ? 21.663 -20.351 -23.745 1.00 57.22 74 GLY A N 1
ATOM 577 C CA . GLY A 1 74 ? 22.715 -19.337 -23.941 1.00 57.22 74 GLY A CA 1
ATOM 578 C C . GLY A 1 74 ? 22.233 -17.891 -24.122 1.00 57.22 74 GLY A C 1
ATOM 579 O O . GLY A 1 74 ? 23.054 -16.985 -24.244 1.00 57.22 74 GLY A O 1
ATOM 580 N N . THR A 1 75 ? 20.924 -17.638 -24.092 1.00 59.16 75 THR A N 1
ATOM 581 C CA . THR A 1 75 ? 20.381 -16.270 -24.007 1.00 59.16 75 THR A CA 1
ATOM 582 C C . THR A 1 75 ? 20.537 -15.707 -22.588 1.00 59.16 75 THR A C 1
ATOM 584 O O . THR A 1 75 ? 20.705 -16.459 -21.625 1.00 59.16 75 THR A O 1
ATOM 587 N N . ALA A 1 76 ? 20.524 -14.376 -22.442 1.00 49.50 76 ALA A N 1
ATOM 588 C CA . ALA A 1 76 ? 20.702 -13.700 -21.156 1.00 49.50 76 ALA A CA 1
ATOM 589 C C . ALA A 1 76 ? 19.657 -14.170 -20.119 1.00 49.50 76 ALA A C 1
ATOM 591 O O . ALA A 1 76 ? 18.513 -13.717 -20.100 1.00 49.50 76 ALA A O 1
ATOM 592 N N . GLY A 1 77 ? 20.059 -15.120 -19.271 1.00 60.91 77 GLY A N 1
ATOM 593 C CA . GLY A 1 77 ? 19.263 -15.650 -18.169 1.00 60.91 77 GLY A CA 1
ATOM 594 C C . GLY A 1 77 ? 19.321 -14.755 -16.928 1.00 60.91 77 GLY A C 1
ATOM 595 O O . GLY A 1 77 ? 19.407 -13.534 -17.003 1.00 60.91 77 GLY A O 1
ATOM 596 N N . ARG A 1 78 ? 19.306 -15.359 -15.733 1.00 56.47 78 ARG A N 1
ATOM 597 C CA . ARG A 1 78 ? 19.409 -14.628 -14.449 1.00 56.47 78 ARG A CA 1
ATOM 598 C C . ARG A 1 78 ? 20.818 -14.075 -14.168 1.00 56.47 78 ARG A C 1
ATOM 600 O O . ARG A 1 78 ? 21.024 -13.481 -13.109 1.00 56.47 78 ARG A O 1
ATOM 607 N N . ASN A 1 79 ? 21.775 -14.277 -15.074 1.00 54.22 79 ASN A N 1
ATOM 608 C CA . ASN A 1 79 ? 23.150 -13.834 -14.883 1.00 54.22 79 ASN A CA 1
ATOM 609 C C . ASN A 1 79 ? 23.233 -12.310 -14.951 1.00 54.22 79 ASN A C 1
ATOM 611 O O . ASN A 1 79 ? 22.922 -11.688 -15.957 1.00 54.22 79 ASN A O 1
ATOM 615 N N . THR A 1 80 ? 23.662 -11.720 -13.837 1.00 50.03 80 THR A N 1
ATOM 616 C CA . THR A 1 80 ? 23.859 -10.271 -13.662 1.00 50.03 80 THR A CA 1
ATOM 617 C C . THR A 1 80 ? 25.297 -9.847 -14.022 1.00 50.03 80 THR A C 1
ATOM 619 O O . THR A 1 80 ? 25.665 -8.702 -13.798 1.00 50.03 80 THR A O 1
ATOM 622 N N . GLY A 1 81 ? 26.133 -10.776 -14.507 1.00 47.91 81 GLY A N 1
ATOM 623 C CA . GLY A 1 81 ? 27.578 -10.574 -14.681 1.00 47.91 81 GLY A CA 1
ATOM 624 C C . GLY A 1 81 ? 28.044 -10.312 -16.113 1.00 47.91 81 GLY A C 1
ATOM 625 O O . GLY A 1 81 ? 29.007 -9.584 -16.282 1.00 47.91 81 GLY A O 1
ATOM 626 N N . ASP A 1 82 ? 27.348 -10.839 -17.123 1.00 45.38 82 ASP A N 1
ATOM 627 C CA . ASP A 1 82 ? 27.691 -10.635 -18.533 1.00 45.38 82 ASP A CA 1
ATOM 628 C C . ASP A 1 82 ? 26.423 -10.696 -19.386 1.00 45.38 82 ASP A C 1
ATOM 630 O O . ASP A 1 82 ? 25.638 -11.645 -19.304 1.00 45.38 82 ASP A O 1
ATOM 634 N N . HIS A 1 83 ? 26.196 -9.672 -20.206 1.00 44.22 83 HIS A N 1
ATOM 635 C CA . HIS A 1 83 ? 25.100 -9.652 -21.170 1.00 44.22 83 HIS A CA 1
ATOM 636 C C . HIS A 1 83 ? 25.483 -10.529 -22.375 1.00 44.22 83 HIS A C 1
ATOM 638 O O . HIS A 1 83 ? 25.930 -10.032 -23.401 1.00 44.22 83 HIS A O 1
ATOM 644 N N . ILE A 1 84 ? 25.291 -11.849 -22.265 1.00 50.66 84 ILE A N 1
ATOM 645 C CA . ILE A 1 84 ? 25.599 -12.843 -23.322 1.00 50.66 84 ILE A CA 1
ATOM 646 C C . ILE A 1 84 ? 24.574 -12.791 -24.484 1.00 50.66 84 ILE A C 1
ATOM 648 O O . ILE A 1 84 ? 24.476 -13.708 -25.293 1.00 50.66 84 ILE A O 1
ATOM 652 N N . ALA A 1 85 ? 23.776 -11.727 -24.614 1.00 50.50 85 ALA A N 1
ATOM 653 C CA . ALA A 1 85 ? 22.851 -11.582 -25.737 1.00 50.50 85 ALA A CA 1
ATOM 654 C C . ALA A 1 85 ? 23.635 -11.226 -27.014 1.00 50.50 85 ALA A C 1
ATOM 656 O O . ALA A 1 85 ? 23.733 -10.064 -27.396 1.00 50.50 85 ALA A O 1
ATOM 657 N N . ARG A 1 86 ? 24.228 -12.239 -27.657 1.00 54.00 86 ARG A N 1
ATOM 658 C CA . ARG A 1 86 ? 24.960 -12.101 -28.927 1.00 54.00 86 ARG A CA 1
ATOM 659 C C . ARG A 1 86 ? 24.028 -11.820 -30.113 1.00 54.00 86 ARG A C 1
ATOM 661 O O . ARG A 1 86 ? 24.490 -11.305 -31.124 1.00 54.00 86 ARG A O 1
ATOM 668 N N . THR A 1 87 ? 22.733 -12.125 -29.987 1.00 59.38 87 THR A N 1
ATOM 669 C CA . THR A 1 87 ? 21.696 -11.907 -31.009 1.00 59.38 87 THR A CA 1
ATOM 670 C C . THR A 1 87 ? 20.334 -11.619 -30.359 1.00 59.38 87 THR A C 1
ATOM 672 O O . THR A 1 87 ? 20.065 -12.037 -29.231 1.00 59.38 87 THR A O 1
ATOM 675 N N . LEU A 1 88 ? 19.469 -10.867 -31.051 1.00 64.19 88 LEU A N 1
ATOM 676 C CA . LEU A 1 88 ? 18.099 -10.594 -30.609 1.00 64.19 88 LEU A CA 1
ATOM 677 C C . LEU A 1 88 ? 17.211 -11.816 -30.894 1.00 64.19 88 LEU A C 1
ATOM 679 O O . LEU A 1 88 ? 17.152 -12.280 -32.031 1.00 64.19 88 LEU A O 1
ATOM 683 N N . ASN A 1 89 ? 16.493 -12.314 -29.886 1.00 67.19 89 ASN A N 1
ATOM 684 C CA . ASN A 1 89 ? 15.529 -13.400 -30.075 1.00 67.19 89 ASN A CA 1
ATOM 685 C C . ASN A 1 89 ? 14.318 -12.897 -30.872 1.00 67.19 89 ASN A C 1
ATOM 687 O O . ASN A 1 89 ? 13.545 -12.084 -30.368 1.00 67.19 89 ASN A O 1
ATOM 691 N N . THR A 1 90 ? 14.140 -13.399 -32.092 1.00 73.56 90 THR A N 1
ATOM 692 C CA . THR A 1 90 ? 12.998 -13.080 -32.970 1.00 73.56 90 THR A CA 1
ATOM 693 C C . THR A 1 90 ? 12.143 -14.302 -33.320 1.00 73.56 90 THR A C 1
ATOM 695 O O . THR A 1 90 ? 11.120 -14.163 -33.982 1.00 73.56 90 THR A O 1
ATOM 698 N N . SER A 1 91 ? 12.523 -15.497 -32.859 1.00 73.38 91 SER A N 1
ATOM 699 C CA . SER A 1 91 ? 11.825 -16.761 -33.116 1.00 73.38 91 SER A CA 1
ATOM 700 C C . SER A 1 91 ? 10.981 -17.229 -31.919 1.00 73.38 91 SER A C 1
ATOM 702 O O . SER A 1 91 ? 11.148 -16.776 -30.782 1.00 73.38 91 SER A O 1
ATOM 704 N N . GLY A 1 92 ? 10.029 -18.135 -32.167 1.00 80.94 92 GLY A N 1
ATOM 705 C CA . GLY A 1 92 ? 9.131 -18.665 -31.134 1.00 80.94 92 GLY A CA 1
ATOM 706 C C . GLY A 1 92 ? 8.166 -17.603 -30.594 1.00 80.94 92 GLY A C 1
ATOM 707 O O . GLY A 1 92 ? 7.679 -16.764 -31.348 1.00 80.94 92 GLY A O 1
ATOM 708 N N . LEU A 1 93 ? 7.901 -17.593 -29.283 1.00 81.75 93 LEU A N 1
ATOM 709 C CA . LEU A 1 93 ? 6.968 -16.631 -28.665 1.00 81.75 93 LEU A CA 1
ATOM 710 C C . LEU A 1 93 ? 7.411 -15.161 -28.804 1.00 81.75 93 LEU A C 1
ATOM 712 O O . LEU A 1 93 ? 6.573 -14.264 -28.718 1.00 81.75 93 LEU A O 1
ATOM 716 N N . TYR A 1 94 ? 8.699 -14.909 -29.056 1.00 82.12 94 TYR A N 1
ATOM 717 C CA . TYR A 1 94 ? 9.222 -13.564 -29.314 1.00 82.12 94 TYR A CA 1
ATOM 718 C C . TYR A 1 94 ? 8.803 -13.004 -30.684 1.00 82.12 94 TYR A C 1
ATOM 720 O O . TYR A 1 94 ? 8.869 -11.794 -30.886 1.00 82.12 94 TYR A O 1
ATOM 728 N N . SER A 1 95 ? 8.331 -13.859 -31.603 1.00 83.69 95 SER A N 1
ATOM 729 C CA . SER A 1 95 ? 7.756 -13.432 -32.889 1.00 83.69 95 SER A CA 1
ATOM 730 C C . SER A 1 95 ? 6.335 -12.876 -32.749 1.00 83.69 95 SER A C 1
ATOM 732 O O . SER A 1 95 ? 5.928 -12.011 -33.518 1.00 83.69 95 SER A O 1
ATOM 734 N N . VAL A 1 96 ? 5.590 -13.343 -31.741 1.00 86.88 96 VAL A N 1
ATOM 735 C CA . VAL A 1 96 ? 4.208 -12.918 -31.479 1.00 86.88 96 VAL A CA 1
ATOM 736 C C . VAL A 1 96 ? 4.187 -11.642 -30.643 1.00 86.88 96 VAL A C 1
ATOM 738 O O . VAL A 1 96 ? 3.413 -10.726 -30.908 1.00 86.88 96 VAL A O 1
ATOM 741 N N . VAL A 1 97 ? 5.047 -11.560 -29.621 1.00 85.06 97 VAL A N 1
ATOM 742 C CA . VAL A 1 97 ? 5.142 -10.382 -28.757 1.00 85.06 97 VAL A CA 1
ATOM 743 C C . VAL A 1 97 ? 6.597 -10.114 -28.385 1.00 85.06 97 VAL A C 1
ATOM 745 O O . VAL A 1 97 ? 7.350 -11.033 -28.087 1.00 85.06 97 VAL A O 1
ATOM 748 N N . ARG A 1 98 ? 6.990 -8.835 -28.331 1.00 82.88 98 ARG A N 1
ATOM 749 C CA . ARG A 1 98 ? 8.379 -8.420 -28.033 1.00 82.88 98 ARG A CA 1
ATOM 750 C C . ARG A 1 98 ? 8.882 -8.889 -26.662 1.00 82.88 98 ARG A C 1
ATOM 752 O O . ARG A 1 98 ? 10.077 -9.105 -26.475 1.00 82.88 98 ARG A O 1
ATOM 759 N N . HIS A 1 99 ? 7.974 -9.040 -25.696 1.00 84.00 99 HIS A N 1
ATOM 760 C CA . HIS A 1 99 ? 8.298 -9.435 -24.325 1.00 84.00 99 HIS A CA 1
ATOM 761 C C . HIS A 1 99 ? 7.309 -10.467 -23.751 1.00 84.00 99 HIS A C 1
ATOM 763 O O . HIS A 1 99 ? 6.517 -10.151 -22.857 1.00 84.00 99 HIS A O 1
ATOM 769 N N . PRO A 1 100 ? 7.355 -11.724 -24.216 1.00 87.12 100 PRO A N 1
ATOM 770 C CA . PRO A 1 100 ? 6.368 -12.735 -23.842 1.00 87.12 100 PRO A CA 1
ATOM 771 C C . PRO A 1 100 ? 6.486 -13.139 -22.363 1.00 87.12 100 PRO A C 1
ATOM 773 O O . PRO A 1 100 ? 5.491 -13.470 -21.723 1.00 87.12 100 PRO A O 1
ATOM 776 N N . LEU A 1 101 ? 7.687 -13.034 -21.776 1.00 85.44 101 LEU A N 1
ATOM 777 C CA . LEU A 1 101 ? 7.908 -13.295 -20.350 1.00 85.44 101 LEU A CA 1
ATOM 778 C C . LEU A 1 101 ? 7.162 -12.285 -19.459 1.00 85.44 101 LEU A C 1
ATOM 780 O O . LEU A 1 101 ? 6.635 -12.651 -18.408 1.00 85.44 101 LEU A O 1
ATOM 784 N N . TYR A 1 102 ? 7.115 -11.014 -19.876 1.00 85.38 102 TYR A N 1
ATOM 785 C CA . TYR A 1 102 ? 6.368 -9.985 -19.155 1.00 85.38 102 TYR A CA 1
ATOM 786 C C . TYR A 1 102 ? 4.868 -10.161 -19.344 1.00 85.38 102 TYR A C 1
ATOM 788 O O . TYR A 1 102 ? 4.147 -10.031 -18.365 1.00 85.38 102 TYR A O 1
ATOM 796 N N . LEU A 1 103 ? 4.415 -10.550 -20.540 1.00 88.44 103 LEU A N 1
ATOM 797 C CA . LEU A 1 103 ? 3.009 -10.879 -20.782 1.00 88.44 103 LEU A CA 1
ATOM 798 C C . LEU A 1 103 ? 2.513 -11.972 -19.820 1.00 88.44 103 LEU A C 1
ATOM 800 O O . LEU A 1 103 ? 1.508 -11.774 -19.139 1.00 88.44 103 LEU A O 1
ATOM 804 N N . GLY A 1 104 ? 3.254 -13.080 -19.701 1.00 88.62 104 GLY A N 1
ATOM 805 C CA . GLY A 1 104 ? 2.924 -14.153 -18.757 1.00 88.62 104 GLY A CA 1
ATOM 806 C C . GLY A 1 104 ? 2.889 -13.669 -17.304 1.00 88.62 104 GLY A C 1
ATOM 807 O O . GLY A 1 104 ? 1.944 -13.965 -16.577 1.00 88.62 104 GLY A O 1
ATOM 808 N N . ASN A 1 105 ? 3.865 -12.852 -16.887 1.00 89.44 105 ASN A N 1
ATOM 809 C CA . ASN A 1 105 ? 3.857 -12.247 -15.551 1.00 89.44 105 ASN A CA 1
ATOM 810 C C . ASN A 1 105 ? 2.666 -11.303 -15.331 1.00 89.44 105 ASN A C 1
ATOM 812 O O . ASN A 1 105 ? 2.076 -11.341 -14.257 1.00 89.44 105 ASN A O 1
ATOM 816 N N . CYS A 1 106 ? 2.307 -10.468 -16.308 1.00 87.38 106 CYS A N 1
ATOM 817 C CA . CYS A 1 106 ? 1.168 -9.557 -16.205 1.00 87.38 106 CYS A CA 1
ATOM 818 C C . CYS A 1 106 ? -0.136 -10.328 -15.990 1.00 87.38 106 CYS A C 1
ATOM 820 O O . CYS A 1 106 ? -0.868 -10.010 -15.061 1.00 87.38 106 CYS A O 1
ATOM 822 N N . ILE A 1 107 ? -0.388 -11.374 -16.784 1.00 90.06 107 ILE A N 1
ATOM 823 C CA . ILE A 1 107 ? -1.586 -12.220 -16.645 1.00 90.06 107 ILE A CA 1
ATOM 824 C C . ILE A 1 107 ? -1.574 -12.963 -15.302 1.00 90.06 107 ILE A C 1
ATOM 826 O O . ILE A 1 107 ? -2.591 -13.027 -14.615 1.00 90.06 107 ILE A O 1
ATOM 830 N N . MET A 1 108 ? -0.410 -13.471 -14.887 1.00 87.19 108 MET A N 1
ATOM 831 C CA . MET A 1 108 ? -0.259 -14.162 -13.608 1.00 87.19 108 MET A CA 1
ATOM 832 C C . MET A 1 108 ? -0.630 -13.257 -12.423 1.00 87.19 108 MET A C 1
ATOM 834 O O . MET A 1 108 ? -1.414 -13.664 -11.565 1.00 87.19 108 MET A O 1
ATOM 838 N N . TRP A 1 109 ? -0.097 -12.030 -12.395 1.00 84.25 109 TRP A N 1
ATOM 839 C CA . TRP A 1 109 ? -0.381 -11.046 -11.345 1.00 84.25 109 TRP A CA 1
ATOM 840 C C . TRP A 1 109 ? -1.789 -10.458 -11.437 1.00 84.25 109 TRP A C 1
ATOM 842 O O . TRP A 1 109 ? -2.363 -10.143 -10.400 1.00 84.25 109 TRP A O 1
ATOM 852 N N . LEU A 1 110 ? -2.369 -10.355 -12.637 1.00 85.12 110 LEU A N 1
ATOM 853 C CA . LEU A 1 110 ? -3.759 -9.940 -12.821 1.00 85.12 110 LEU A CA 1
ATOM 854 C C . LEU A 1 110 ? -4.708 -10.853 -12.034 1.00 85.12 110 LEU A C 1
ATOM 856 O O . LEU A 1 110 ? -5.513 -10.346 -11.262 1.00 85.12 110 LEU A O 1
ATOM 860 N N . GLY A 1 111 ? -4.567 -12.178 -12.162 1.00 84.75 111 GLY A N 1
ATOM 861 C CA . GLY A 1 111 ? -5.401 -13.131 -11.417 1.00 84.75 111 GLY A CA 1
ATOM 862 C C . GLY A 1 111 ? -5.273 -12.983 -9.895 1.00 84.75 111 GLY A C 1
ATOM 863 O O . GLY A 1 111 ? -6.276 -13.006 -9.191 1.00 84.75 111 GLY A O 1
ATOM 864 N N . VAL A 1 112 ? -4.064 -12.712 -9.385 1.00 83.44 112 VAL A N 1
ATOM 865 C CA . VAL A 1 112 ? -3.829 -12.457 -7.949 1.00 83.44 112 VAL A CA 1
ATOM 866 C C . VAL A 1 112 ? -4.505 -11.162 -7.487 1.00 83.44 112 VAL A C 1
ATOM 868 O O . VAL A 1 112 ? -5.119 -11.123 -6.424 1.00 83.44 112 VAL A O 1
ATOM 871 N N . LEU A 1 113 ? -4.419 -10.092 -8.280 1.00 81.12 113 LEU A N 1
ATOM 872 C CA . LEU A 1 113 ? -5.038 -8.805 -7.949 1.00 81.12 113 LEU A CA 1
ATOM 873 C C . LEU A 1 113 ? -6.569 -8.860 -8.028 1.00 81.12 113 LEU A C 1
ATOM 875 O O . LEU A 1 113 ? -7.245 -8.212 -7.230 1.00 81.12 113 LEU A O 1
ATOM 879 N N . MET A 1 114 ? -7.118 -9.667 -8.941 1.00 77.12 114 MET A N 1
ATOM 880 C CA . MET A 1 114 ? -8.564 -9.863 -9.087 1.00 77.12 114 MET A CA 1
ATOM 881 C C . MET A 1 114 ? -9.225 -10.457 -7.836 1.00 77.12 114 MET A C 1
ATOM 883 O O . MET A 1 114 ? -10.414 -10.247 -7.616 1.00 77.12 114 MET A O 1
ATOM 887 N N . GLN A 1 115 ? -8.470 -11.121 -6.959 1.00 73.81 115 GLN A N 1
ATOM 888 C CA . GLN A 1 115 ? -8.990 -11.609 -5.679 1.00 73.81 115 GLN A CA 1
ATOM 889 C C . GLN A 1 115 ? -9.493 -10.474 -4.763 1.00 73.81 115 GLN A C 1
ATOM 891 O O . GLN A 1 115 ? -10.363 -10.695 -3.929 1.00 73.81 115 GLN A O 1
ATOM 896 N N . TRP A 1 116 ? -9.004 -9.244 -4.948 1.00 71.38 116 TRP A N 1
ATOM 897 C CA . TRP A 1 116 ? -9.318 -8.095 -4.093 1.00 71.38 116 TRP A CA 1
ATOM 898 C C . TRP A 1 116 ? -10.354 -7.139 -4.711 1.00 71.38 116 TRP A C 1
ATOM 900 O O . TRP A 1 116 ? -10.683 -6.114 -4.107 1.00 71.38 116 TRP A O 1
ATOM 910 N N . THR A 1 117 ? -10.891 -7.440 -5.902 1.00 66.25 117 THR A N 1
ATOM 911 C CA . THR A 1 117 ? -11.762 -6.507 -6.645 1.00 66.25 117 THR A CA 1
ATOM 912 C C . THR A 1 117 ? -13.083 -6.244 -5.944 1.00 66.25 117 THR A C 1
ATOM 914 O O . THR A 1 117 ? -13.535 -5.111 -5.961 1.00 66.25 117 THR A O 1
ATOM 917 N N . ALA A 1 118 ? -13.665 -7.218 -5.241 1.00 62.75 118 ALA A N 1
ATOM 918 C CA . ALA A 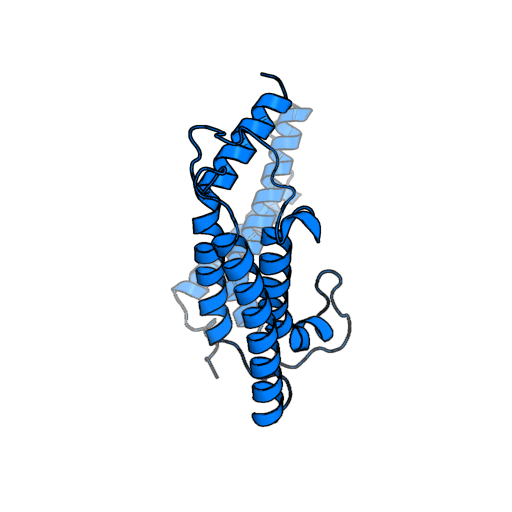1 118 ? -14.923 -7.008 -4.519 1.00 62.75 118 ALA A CA 1
ATOM 919 C C . ALA A 1 118 ? -14.807 -5.939 -3.412 1.00 62.75 118 ALA A C 1
ATOM 921 O O . ALA A 1 118 ? -15.759 -5.201 -3.149 1.00 62.75 118 ALA A O 1
ATOM 922 N N . TRP A 1 119 ? -13.635 -5.831 -2.775 1.00 66.62 119 TRP A N 1
ATOM 923 C CA . TRP A 1 119 ? -13.334 -4.757 -1.826 1.00 66.62 119 TRP A CA 1
ATOM 924 C C . TRP A 1 119 ? -12.960 -3.457 -2.547 1.00 66.62 119 TRP A C 1
ATOM 926 O O . TRP A 1 119 ? -13.458 -2.396 -2.172 1.00 66.62 119 TRP A O 1
ATOM 936 N N . ALA A 1 120 ? -12.136 -3.534 -3.596 1.00 64.38 120 ALA A N 1
ATOM 937 C CA . ALA A 1 120 ? -11.665 -2.368 -4.349 1.00 64.38 120 ALA A CA 1
ATOM 938 C C . ALA A 1 120 ? -12.782 -1.661 -5.145 1.00 64.38 120 ALA A C 1
ATOM 940 O O . ALA A 1 120 ? -12.749 -0.447 -5.310 1.00 64.38 120 ALA A O 1
ATOM 941 N N . GLU A 1 121 ? -13.804 -2.397 -5.587 1.00 66.12 121 GLU A N 1
ATOM 942 C CA . GLU A 1 121 ? -15.025 -1.858 -6.202 1.00 66.12 121 GLU A CA 1
ATOM 943 C C . GLU A 1 121 ? -15.839 -1.018 -5.212 1.00 66.12 121 GLU A C 1
ATOM 945 O O . GLU A 1 121 ? -16.524 -0.077 -5.606 1.00 66.12 121 GLU A O 1
ATOM 950 N N . ARG A 1 122 ? -15.766 -1.350 -3.917 1.00 64.31 122 ARG A N 1
ATOM 951 C CA . ARG A 1 122 ? -16.518 -0.675 -2.849 1.00 64.31 122 ARG A CA 1
ATOM 952 C C . ARG A 1 122 ? -15.702 0.398 -2.132 1.00 64.31 122 ARG A C 1
ATOM 954 O O . ARG A 1 122 ? -16.285 1.317 -1.563 1.00 64.31 122 ARG A O 1
ATOM 961 N N . THR A 1 123 ? -14.376 0.283 -2.162 1.00 67.56 123 THR A N 1
ATOM 962 C CA . THR A 1 123 ? -13.453 1.137 -1.413 1.00 67.56 123 THR A CA 1
ATOM 963 C C . THR A 1 123 ? -12.526 1.863 -2.386 1.00 67.56 123 THR A C 1
ATOM 965 O O . THR A 1 123 ? -11.539 1.283 -2.843 1.00 67.56 123 THR A O 1
ATOM 968 N N . PRO A 1 124 ? -12.824 3.127 -2.735 1.00 69.38 124 PRO A N 1
ATOM 969 C CA . PRO A 1 124 ? -11.967 3.900 -3.624 1.00 69.38 124 PRO A CA 1
ATOM 970 C C . PRO A 1 124 ? -10.556 4.055 -3.040 1.00 69.38 124 PRO A C 1
ATOM 972 O O . PRO A 1 124 ? -10.380 4.322 -1.854 1.00 69.38 124 PRO A O 1
ATOM 975 N N . ALA A 1 125 ? -9.541 3.899 -3.895 1.00 70.75 125 ALA A N 1
ATOM 976 C CA . ALA A 1 125 ? -8.145 3.798 -3.465 1.00 70.75 125 ALA A CA 1
ATOM 977 C C . ALA A 1 125 ? -7.525 5.120 -2.971 1.00 70.75 125 ALA A C 1
ATOM 979 O O . ALA A 1 125 ? -6.576 5.092 -2.193 1.00 70.75 125 ALA A O 1
ATOM 980 N N . ILE A 1 126 ? -8.012 6.268 -3.458 1.00 73.94 126 ILE A N 1
ATOM 981 C CA . ILE A 1 126 ? -7.380 7.584 -3.232 1.00 73.94 126 ILE A CA 1
ATOM 982 C C . ILE A 1 126 ? -8.361 8.583 -2.621 1.00 73.94 126 ILE A C 1
ATOM 984 O O . ILE A 1 126 ? -8.047 9.230 -1.626 1.00 73.94 126 ILE A O 1
ATOM 988 N N . VAL A 1 127 ? -9.546 8.732 -3.216 1.00 76.88 127 VAL A N 1
ATOM 989 C CA . VAL A 1 127 ? -10.552 9.686 -2.735 1.00 76.88 127 VAL A CA 1
ATOM 990 C C . VAL A 1 127 ? -11.455 8.971 -1.733 1.00 76.88 127 VAL A C 1
ATOM 992 O O . VAL A 1 127 ? -12.097 7.999 -2.127 1.00 76.88 127 VAL A O 1
ATOM 995 N N . PRO A 1 128 ? -11.534 9.413 -0.464 1.00 75.88 128 PRO A N 1
ATOM 996 C CA . PRO A 1 128 ? -12.370 8.750 0.526 1.00 75.88 128 PRO A CA 1
ATOM 997 C C . PRO A 1 128 ? -13.842 8.811 0.110 1.00 75.88 128 PRO A C 1
ATOM 999 O O . PRO A 1 128 ? -14.362 9.871 -0.248 1.00 75.88 128 PRO A O 1
ATOM 1002 N N . ALA A 1 129 ? -14.533 7.673 0.179 1.00 78.00 129 ALA A N 1
ATOM 1003 C CA . ALA A 1 129 ? -15.972 7.640 -0.027 1.00 78.00 129 ALA A CA 1
ATOM 1004 C C . ALA A 1 129 ? -16.660 8.374 1.134 1.00 78.00 129 ALA A C 1
ATOM 1006 O O . ALA A 1 129 ? -16.620 7.930 2.279 1.00 78.00 129 ALA A O 1
ATOM 1007 N N . LEU A 1 130 ? -17.312 9.503 0.846 1.00 80.69 130 LEU A N 1
ATOM 1008 C CA . LEU A 1 130 ? -18.046 10.289 1.851 1.00 80.69 130 LEU A CA 1
ATOM 1009 C C . LEU A 1 130 ? -19.332 9.591 2.341 1.00 80.69 130 LEU A C 1
ATOM 1011 O O . LEU A 1 130 ? -19.997 10.072 3.256 1.00 80.69 130 LEU A O 1
ATOM 1015 N N . ARG A 1 131 ? -19.722 8.479 1.706 1.00 71.62 131 ARG A N 1
ATOM 1016 C CA . ARG A 1 131 ? -20.912 7.667 2.000 1.00 71.62 131 ARG A CA 1
ATOM 1017 C C . ARG A 1 131 ? -20.551 6.184 1.884 1.00 71.62 131 ARG A C 1
ATOM 1019 O O . ARG A 1 131 ? -19.591 5.845 1.204 1.00 71.62 131 ARG A O 1
ATOM 1026 N N . GLY A 1 132 ? -21.339 5.308 2.510 1.00 69.25 132 GLY A N 1
ATOM 1027 C CA . GLY A 1 132 ? -21.081 3.859 2.506 1.00 69.25 132 GLY A CA 1
ATOM 1028 C C . GLY A 1 132 ? -20.294 3.357 3.719 1.00 69.25 132 GLY A C 1
ATOM 1029 O O . GLY A 1 132 ? -19.651 2.315 3.639 1.00 69.25 132 GLY A O 1
ATOM 1030 N N . TRP A 1 133 ? -20.346 4.083 4.841 1.00 72.94 133 TRP A N 1
ATOM 1031 C CA . TRP A 1 133 ? -19.779 3.619 6.106 1.00 72.94 133 TRP A CA 1
ATOM 1032 C C . TRP A 1 133 ? -20.440 2.305 6.539 1.00 72.94 133 TRP A C 1
ATOM 1034 O O . TRP A 1 133 ? -21.633 2.275 6.846 1.00 72.94 133 TRP A O 1
ATOM 1044 N N . LEU A 1 134 ? -19.656 1.229 6.573 1.00 69.25 134 LEU A N 1
ATOM 1045 C CA . LEU A 1 134 ? -20.065 -0.053 7.137 1.00 69.25 134 LEU A CA 1
ATOM 1046 C C . LEU A 1 134 ? -19.783 -0.037 8.649 1.00 69.25 134 LEU A C 1
ATOM 1048 O O . LEU A 1 134 ? -18.622 0.090 9.046 1.00 69.25 134 LEU A O 1
ATOM 1052 N N . PRO A 1 135 ? -20.812 -0.123 9.513 1.00 71.25 135 PRO A N 1
ATOM 1053 C CA . PRO A 1 135 ? -20.616 -0.090 10.957 1.00 71.25 135 PRO A CA 1
ATOM 1054 C C . PRO A 1 135 ? -19.873 -1.342 11.438 1.00 71.25 135 PRO A C 1
ATOM 1056 O O . PRO A 1 135 ? -20.246 -2.464 11.117 1.00 71.25 135 PRO A O 1
ATOM 1059 N N . THR A 1 136 ? -18.849 -1.148 12.267 1.00 65.12 136 THR A N 1
ATOM 1060 C CA . THR A 1 136 ? -17.939 -2.199 12.763 1.00 65.12 136 THR A CA 1
ATOM 1061 C C . THR A 1 136 ? -18.455 -2.917 14.018 1.00 65.12 136 THR A C 1
ATOM 1063 O O . THR A 1 136 ? -17.676 -3.434 14.815 1.00 65.12 136 THR A O 1
ATOM 1066 N N . GLY A 1 137 ? -19.770 -2.890 14.266 1.00 71.25 137 GLY A N 1
ATOM 1067 C CA . GLY A 1 137 ? -20.393 -3.488 15.457 1.00 71.25 137 GLY A CA 1
ATOM 1068 C C . GLY A 1 137 ? -20.080 -2.789 16.793 1.00 71.25 137 GLY A C 1
ATOM 1069 O O . GLY A 1 137 ? -20.663 -3.149 17.812 1.00 71.25 137 GLY A O 1
ATOM 1070 N N . ARG A 1 138 ? -19.214 -1.763 16.813 1.00 70.62 138 ARG A N 1
ATOM 1071 C CA . ARG A 1 138 ? -18.906 -0.939 17.997 1.00 70.62 138 ARG A CA 1
ATOM 1072 C C . ARG A 1 138 ? -19.143 0.548 17.751 1.00 70.62 138 ARG A C 1
ATOM 1074 O O . ARG A 1 138 ? -18.847 1.073 16.681 1.00 70.62 138 ARG A O 1
ATOM 1081 N N . GLY A 1 139 ? -19.613 1.240 18.789 1.00 77.94 139 GLY A N 1
ATOM 1082 C CA . GLY A 1 139 ? -19.678 2.702 18.825 1.00 77.94 139 GLY A CA 1
ATOM 1083 C C . GLY A 1 139 ? -18.301 3.359 18.991 1.00 77.94 139 GLY A C 1
ATOM 1084 O O . GLY A 1 139 ? -17.324 2.722 19.391 1.00 77.94 139 GLY A O 1
ATOM 1085 N N . PHE A 1 140 ? -18.226 4.659 18.703 1.00 80.50 140 PHE A N 1
ATOM 1086 C CA . PHE A 1 140 ? -17.002 5.448 18.849 1.00 80.50 140 PHE A CA 1
ATOM 1087 C C . PHE A 1 140 ? -16.523 5.483 20.312 1.00 80.50 140 PHE A C 1
ATOM 1089 O O . PHE A 1 140 ? -17.252 5.913 21.205 1.00 80.50 140 PHE A O 1
ATOM 1096 N N . SER A 1 141 ? -15.281 5.057 20.568 1.00 85.12 141 SER A N 1
ATOM 1097 C CA . SER A 1 141 ? -14.705 5.007 21.919 1.00 85.12 141 SER A CA 1
ATOM 1098 C C . SER A 1 141 ? -13.625 6.068 22.114 1.00 85.12 141 SER A C 1
ATOM 1100 O O . SER A 1 141 ? -12.462 5.874 21.752 1.00 85.12 141 SER A O 1
ATOM 1102 N N . VAL A 1 142 ? -13.990 7.168 22.777 1.00 83.19 142 VAL A N 1
ATOM 1103 C CA . VAL A 1 142 ? -13.064 8.256 23.151 1.00 83.19 142 VAL A CA 1
ATOM 1104 C C . VAL A 1 142 ? -11.889 7.729 23.983 1.00 83.19 142 VAL A C 1
ATOM 1106 O O . VAL A 1 142 ? -10.749 8.150 23.802 1.00 83.19 142 VAL A O 1
ATOM 1109 N N . ARG A 1 143 ? -12.137 6.745 24.858 1.00 81.44 143 ARG A N 1
ATOM 1110 C CA . ARG A 1 143 ? -11.094 6.117 25.687 1.00 81.44 143 ARG A CA 1
ATOM 1111 C C . ARG A 1 143 ? -10.037 5.418 24.833 1.00 81.44 143 ARG A C 1
ATOM 1113 O O . ARG A 1 143 ? -8.848 5.514 25.132 1.00 81.44 143 ARG A O 1
ATOM 1120 N N . HIS A 1 144 ? -10.463 4.742 23.765 1.00 79.06 144 HIS A N 1
ATOM 1121 C CA . HIS A 1 144 ? -9.550 4.078 22.839 1.00 79.06 144 HIS A CA 1
ATOM 1122 C C . HIS A 1 144 ? -8.714 5.093 22.049 1.00 79.06 144 HIS A C 1
ATOM 1124 O O . HIS A 1 144 ? -7.502 4.917 21.929 1.00 79.06 144 HIS A O 1
ATOM 1130 N N . VAL A 1 145 ? -9.341 6.183 21.588 1.00 83.25 145 VAL A N 1
ATOM 1131 C CA . VAL A 1 145 ? -8.662 7.285 20.886 1.00 83.25 145 VAL A CA 1
ATOM 1132 C C . VAL A 1 145 ? -7.602 7.919 21.781 1.00 83.25 145 VAL A C 1
ATOM 1134 O O . VAL A 1 145 ? -6.430 7.926 21.420 1.00 83.25 145 VAL A O 1
ATOM 1137 N N . LEU A 1 146 ? -7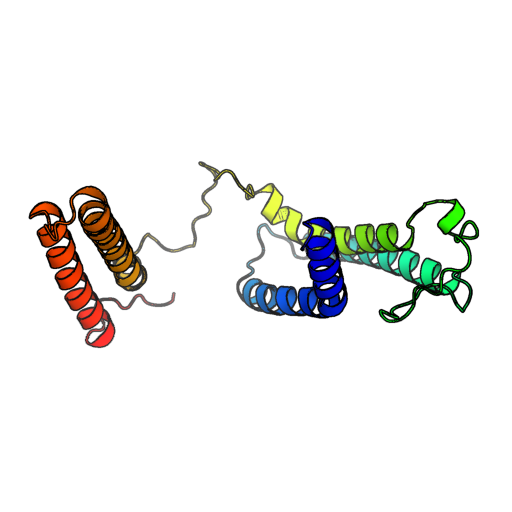.962 8.350 22.993 1.00 82.88 146 LEU A N 1
ATOM 1138 C CA . LEU A 1 146 ? -7.013 8.964 23.931 1.00 82.88 146 LEU A CA 1
ATOM 1139 C C . LEU A 1 146 ? -5.852 8.021 24.279 1.00 82.88 146 LEU A C 1
ATOM 1141 O O . LEU A 1 146 ? -4.696 8.437 24.366 1.00 82.88 146 LEU A O 1
ATOM 1145 N N . ARG A 1 147 ? -6.118 6.718 24.415 1.00 79.62 147 ARG A N 1
ATOM 1146 C CA . ARG A 1 147 ? -5.074 5.719 24.678 1.00 79.62 147 ARG A CA 1
ATOM 1147 C C . ARG A 1 147 ? -4.129 5.493 23.495 1.00 79.62 147 ARG A C 1
ATOM 1149 O O . ARG A 1 147 ? -2.987 5.096 23.734 1.00 79.62 147 ARG A O 1
ATOM 1156 N N . ARG A 1 148 ? -4.569 5.707 22.254 1.00 79.75 148 ARG A N 1
ATOM 1157 C CA . ARG A 1 148 ? -3.780 5.414 21.046 1.00 79.75 148 ARG A CA 1
ATOM 1158 C C . ARG A 1 148 ? -3.110 6.657 20.450 1.00 79.75 148 ARG A C 1
ATOM 1160 O O . ARG A 1 148 ? -1.953 6.562 20.065 1.00 79.75 148 ARG A O 1
ATOM 1167 N N . GLU A 1 149 ? -3.780 7.808 20.484 1.00 86.81 149 GLU A N 1
ATOM 1168 C CA . GLU A 1 149 ? -3.362 9.044 19.801 1.00 86.81 149 GLU A CA 1
ATOM 1169 C C . GLU A 1 149 ? -2.578 10.036 20.678 1.00 86.81 149 GLU A C 1
ATOM 1171 O O . GLU A 1 149 ? -1.970 10.966 20.152 1.00 86.81 149 GLU A O 1
ATOM 1176 N N . HIS A 1 150 ? -2.527 9.853 22.008 1.00 83.81 150 HIS A N 1
ATOM 1177 C CA . HIS A 1 150 ? -1.794 10.780 22.891 1.00 83.81 150 HIS A CA 1
ATOM 1178 C C . HIS A 1 150 ? -0.320 11.020 22.504 1.00 83.81 150 HIS A C 1
ATOM 1180 O O . HIS A 1 150 ? 0.116 12.166 22.623 1.00 83.81 150 HIS A O 1
ATOM 1186 N N . PRO A 1 151 ? 0.468 10.034 22.016 1.00 86.94 151 PRO A N 1
ATOM 1187 C CA . PRO A 1 151 ? 1.828 10.310 21.563 1.00 86.94 151 PRO A CA 1
ATOM 1188 C C . PRO A 1 151 ? 1.841 11.084 20.241 1.00 86.94 151 PRO A C 1
ATOM 1190 O O . PRO A 1 151 ? 2.740 11.889 20.031 1.00 86.94 151 PRO A O 1
ATOM 1193 N N . GLY A 1 152 ? 0.850 10.860 19.370 1.00 85.38 152 GLY A N 1
ATOM 1194 C CA . GLY A 1 152 ? 0.739 11.517 18.067 1.00 85.38 152 GLY A CA 1
ATOM 1195 C C . GLY A 1 152 ? 0.471 13.013 18.198 1.00 85.38 152 GLY A C 1
ATOM 1196 O O . GLY A 1 152 ? 1.178 13.814 17.595 1.00 85.38 152 GLY A O 1
ATOM 1197 N N . LEU A 1 153 ? -0.479 13.399 19.057 1.00 88.25 153 LEU A N 1
ATOM 1198 C CA . LEU A 1 153 ? -0.767 14.812 19.334 1.00 88.25 153 LEU A CA 1
ATOM 1199 C C . LEU A 1 153 ? 0.444 15.546 19.927 1.00 88.25 153 LEU A C 1
ATOM 1201 O O . LEU A 1 153 ? 0.773 16.644 19.485 1.00 88.25 153 LEU A O 1
ATOM 1205 N N . PHE A 1 154 ? 1.142 14.932 20.887 1.00 91.25 154 PHE A N 1
ATOM 1206 C CA . PHE A 1 154 ? 2.346 15.525 21.474 1.00 91.25 154 PHE A CA 1
ATOM 1207 C C . PHE A 1 154 ? 3.483 15.657 20.454 1.00 91.25 154 PHE A C 1
ATOM 1209 O O . PHE A 1 154 ? 4.130 16.701 20.386 1.00 91.25 154 PHE A O 1
ATOM 1216 N N . ALA A 1 155 ? 3.705 14.628 19.632 1.00 89.31 155 ALA A N 1
ATOM 1217 C CA . ALA A 1 155 ? 4.713 14.663 18.578 1.00 89.31 155 ALA A CA 1
ATOM 1218 C C . ALA A 1 155 ? 4.406 15.743 17.530 1.00 89.31 155 ALA A C 1
ATOM 1220 O O . ALA A 1 155 ? 5.323 16.441 17.103 1.00 89.31 155 ALA A O 1
ATOM 1221 N N . LEU A 1 156 ? 3.136 15.924 17.154 1.00 91.75 156 LEU A N 1
ATOM 1222 C CA . LEU A 1 156 ? 2.709 16.969 16.223 1.00 91.75 156 LEU A CA 1
ATOM 1223 C C . LEU A 1 156 ? 3.029 18.365 16.769 1.00 91.75 156 LEU A C 1
ATOM 1225 O O . LEU A 1 156 ? 3.719 19.129 16.098 1.00 91.75 156 LEU A O 1
ATOM 1229 N N . VAL A 1 157 ? 2.585 18.673 17.993 1.00 93.25 157 VAL A N 1
ATOM 1230 C CA . VAL A 1 157 ? 2.839 19.979 18.629 1.00 93.25 157 VAL A CA 1
ATOM 1231 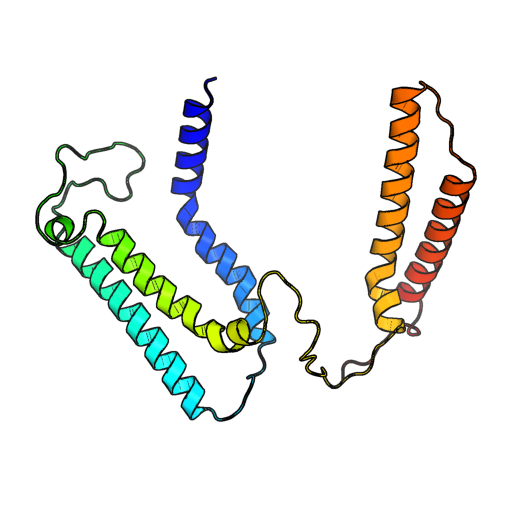C C . VAL A 1 157 ? 4.339 20.215 18.790 1.00 93.25 157 VAL A C 1
ATOM 1233 O O . VAL A 1 157 ? 4.835 21.256 18.379 1.00 93.25 157 VAL A O 1
ATOM 1236 N N . SER A 1 158 ? 5.082 19.219 19.285 1.00 90.19 158 SER A N 1
ATOM 1237 C CA . SER A 1 158 ? 6.544 19.299 19.421 1.00 90.19 158 SER A CA 1
ATOM 1238 C C . SER A 1 158 ? 7.243 19.567 18.089 1.00 90.19 158 SER A C 1
ATOM 1240 O O . SER A 1 158 ? 8.175 20.364 18.035 1.00 90.19 158 SER A O 1
ATOM 1242 N N . SER A 1 159 ? 6.796 18.917 17.010 1.00 92.00 159 SER A N 1
ATOM 1243 C CA . SER A 1 159 ? 7.384 19.098 15.678 1.00 92.00 159 SER A CA 1
ATOM 1244 C C . SER A 1 159 ? 7.132 20.502 15.145 1.00 92.00 159 SER A C 1
ATOM 1246 O O . SER A 1 159 ? 8.050 21.121 14.618 1.00 92.00 159 SER A O 1
ATOM 1248 N N . LEU A 1 160 ? 5.910 21.017 15.305 1.00 93.56 160 LEU A N 1
ATOM 1249 C CA . LEU A 1 160 ? 5.567 22.374 14.883 1.00 93.56 160 LEU A CA 1
ATOM 1250 C C . LEU A 1 160 ? 6.343 23.425 15.687 1.00 93.56 160 LEU A C 1
ATOM 1252 O O . LEU A 1 160 ? 6.952 24.301 15.084 1.00 93.56 160 LEU A O 1
ATOM 1256 N N . THR A 1 161 ? 6.415 23.284 17.016 1.00 91.56 161 THR A N 1
ATOM 1257 C CA . THR A 1 161 ? 7.221 24.167 17.875 1.00 91.56 161 THR A CA 1
ATOM 1258 C C . THR A 1 161 ? 8.701 24.136 17.488 1.00 91.56 161 THR A C 1
ATOM 1260 O O . THR A 1 161 ? 9.344 25.178 17.427 1.00 91.56 161 THR A O 1
ATOM 1263 N N . ALA A 1 162 ? 9.257 22.957 17.189 1.00 89.94 162 ALA A N 1
ATOM 1264 C CA . ALA A 1 162 ? 10.650 22.838 16.762 1.00 89.94 162 ALA A CA 1
ATOM 1265 C C . ALA A 1 162 ? 10.913 23.509 15.404 1.00 89.94 162 ALA A C 1
ATOM 1267 O O . ALA A 1 162 ? 11.961 24.127 15.229 1.00 89.94 162 ALA A O 1
ATOM 1268 N N . LEU A 1 163 ? 9.979 23.395 14.451 1.00 91.94 163 LEU A N 1
ATOM 1269 C CA . LEU A 1 163 ? 10.081 24.065 13.151 1.00 91.94 163 LEU A CA 1
ATOM 1270 C C . LEU A 1 163 ? 10.045 25.589 13.283 1.00 91.94 163 LEU A C 1
ATOM 1272 O O . LEU A 1 163 ? 10.759 26.265 12.550 1.00 91.94 163 LEU A O 1
ATOM 1276 N N . GLU A 1 164 ? 9.254 26.108 14.216 1.00 90.50 164 GLU A N 1
ATOM 1277 C CA . GLU A 1 164 ? 9.161 27.537 14.523 1.00 90.50 164 GLU A CA 1
ATOM 1278 C C . GLU A 1 164 ? 10.458 28.082 15.118 1.00 90.50 164 GLU A C 1
ATOM 1280 O O . GLU A 1 164 ? 11.105 28.925 14.503 1.00 90.50 164 GLU A O 1
ATOM 1285 N N . ILE A 1 165 ? 10.943 27.467 16.202 1.00 88.19 165 ILE A N 1
ATOM 1286 C CA . ILE A 1 165 ? 12.221 27.840 16.831 1.00 88.19 165 ILE A CA 1
ATOM 1287 C C . ILE A 1 165 ? 13.373 27.769 15.820 1.00 88.19 165 ILE A C 1
ATOM 1289 O O . ILE A 1 165 ? 14.257 28.625 15.804 1.00 88.19 165 ILE A O 1
ATOM 1293 N N . LEU A 1 166 ? 13.386 26.740 14.965 1.00 90.00 166 LEU A N 1
ATOM 1294 C CA . LEU A 1 166 ? 14.397 26.605 13.921 1.00 90.00 166 LEU A CA 1
ATOM 1295 C C . LEU A 1 166 ? 14.252 27.687 12.840 1.00 90.00 166 LEU A C 1
ATOM 1297 O O . LEU A 1 166 ? 15.260 28.194 12.349 1.00 90.00 166 LEU A O 1
ATOM 1301 N N . GLY A 1 167 ? 13.020 28.036 12.469 1.00 86.94 167 GLY A N 1
ATOM 1302 C CA . GLY A 1 167 ? 12.714 29.112 11.530 1.00 86.94 167 GLY A CA 1
ATOM 1303 C C . GLY A 1 167 ? 13.252 30.460 12.005 1.00 86.94 167 GLY A C 1
ATOM 1304 O O . GLY A 1 167 ? 13.960 31.129 11.244 1.00 86.94 167 GLY A O 1
ATOM 1305 N N . ASP A 1 168 ? 13.002 30.803 13.265 1.00 86.75 168 ASP A N 1
ATOM 1306 C CA . ASP A 1 168 ? 13.440 32.060 13.881 1.00 86.75 168 ASP A CA 1
ATOM 1307 C C . ASP A 1 168 ? 14.954 32.089 14.097 1.00 86.75 168 ASP A C 1
ATOM 1309 O O . ASP A 1 168 ? 15.628 33.066 13.751 1.00 86.75 168 ASP A O 1
ATOM 1313 N N . ALA A 1 169 ? 15.536 30.969 14.536 1.00 86.06 169 ALA A N 1
ATOM 1314 C CA . ALA A 1 169 ? 16.983 30.841 14.680 1.00 86.06 169 ALA A CA 1
ATOM 1315 C C . ALA A 1 169 ? 17.725 31.037 13.344 1.00 86.06 169 ALA A C 1
ATOM 1317 O O . ALA A 1 169 ? 18.820 31.604 13.323 1.00 86.06 169 ALA A O 1
ATOM 1318 N N . ILE A 1 170 ? 17.142 30.595 12.221 1.00 88.00 170 ILE A N 1
ATOM 1319 C CA . ILE A 1 170 ? 17.734 30.758 10.885 1.00 88.00 170 ILE A CA 1
ATOM 1320 C C . ILE A 1 170 ? 17.522 32.176 10.340 1.00 88.00 170 ILE A C 1
ATOM 1322 O O . ILE A 1 170 ? 18.463 32.753 9.790 1.00 88.00 170 ILE A O 1
ATOM 1326 N N . ARG A 1 171 ? 16.307 32.734 10.449 1.00 83.50 171 ARG A N 1
ATOM 1327 C CA . ARG A 1 171 ? 15.969 34.043 9.860 1.00 83.50 171 ARG A CA 1
ATOM 1328 C C . ARG A 1 171 ? 16.502 35.211 10.671 1.00 83.50 171 ARG A C 1
ATOM 1330 O O . ARG A 1 171 ? 17.089 36.129 10.106 1.00 83.50 171 ARG A O 1
ATOM 1337 N N . GLU A 1 172 ? 16.305 35.168 11.980 1.00 78.56 172 GLU A N 1
ATOM 1338 C CA . GLU A 1 172 ? 16.510 36.316 12.863 1.00 78.56 172 GLU A CA 1
ATOM 1339 C C . GLU A 1 172 ? 17.790 36.185 13.699 1.00 78.56 172 GLU A C 1
ATOM 1341 O O . GLU A 1 172 ? 18.204 37.139 14.356 1.00 78.56 172 GLU A O 1
ATOM 1346 N N . ARG A 1 173 ? 18.459 35.016 13.648 1.00 75.75 173 ARG A N 1
ATOM 1347 C CA . ARG A 1 173 ? 19.604 34.644 14.507 1.00 75.75 173 ARG A CA 1
ATOM 1348 C C . ARG A 1 173 ? 19.312 34.806 16.000 1.00 75.75 173 ARG A C 1
ATOM 1350 O O . ARG A 1 173 ? 20.233 34.973 16.803 1.00 75.75 173 ARG A O 1
ATOM 1357 N N . ARG A 1 174 ? 18.036 34.748 16.373 1.00 71.19 174 ARG A N 1
ATOM 1358 C CA . ARG A 1 174 ? 17.562 34.846 17.747 1.00 71.19 174 ARG A CA 1
ATOM 1359 C C . ARG A 1 174 ? 16.879 33.550 18.134 1.00 71.19 174 ARG A C 1
ATOM 1361 O O . ARG A 1 174 ? 16.132 32.971 17.357 1.00 71.19 174 ARG A O 1
ATOM 1368 N N . PHE A 1 175 ? 17.171 33.101 19.346 1.00 75.75 175 PHE A N 1
ATOM 1369 C CA . PHE A 1 175 ? 16.409 32.050 19.998 1.00 75.75 175 PHE A CA 1
ATOM 1370 C C . PHE A 1 175 ? 15.313 32.725 20.810 1.00 75.75 175 PHE A C 1
ATOM 1372 O O . PHE A 1 175 ? 15.482 32.971 22.004 1.00 75.75 175 PHE A O 1
ATOM 1379 N N . GLU A 1 176 ? 14.220 33.071 20.144 1.00 77.75 176 GLU A N 1
ATOM 1380 C CA . GLU A 1 176 ? 12.998 33.498 20.811 1.00 77.75 176 GLU A CA 1
ATOM 1381 C C . GLU A 1 176 ? 11.989 32.351 20.720 1.00 77.75 176 GLU A C 1
ATOM 1383 O O . GLU A 1 176 ? 11.905 31.642 19.722 1.00 77.75 176 GLU A O 1
ATOM 1388 N N . VAL A 1 177 ? 11.302 32.084 21.827 1.00 78.81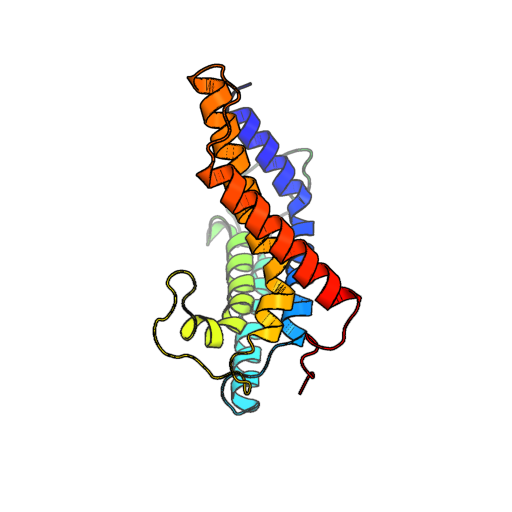 177 VAL A N 1
ATOM 1389 C CA . VAL A 1 177 ? 10.212 31.111 21.865 1.00 78.81 177 VAL A CA 1
ATOM 1390 C C . VAL A 1 177 ? 8.964 31.913 22.156 1.00 78.81 177 VAL A C 1
ATOM 1392 O O . VAL A 1 177 ? 8.813 32.428 23.267 1.00 78.81 177 VAL A O 1
ATOM 1395 N N . ASP A 1 178 ? 8.086 32.028 21.163 1.00 85.88 178 ASP A N 1
ATOM 1396 C CA . ASP A 1 178 ? 6.814 32.721 21.331 1.00 85.88 178 ASP A CA 1
ATOM 1397 C C . ASP A 1 178 ? 6.048 32.118 22.531 1.00 85.88 178 ASP A C 1
ATOM 1399 O O . ASP A 1 178 ? 5.911 30.886 22.628 1.00 85.88 178 ASP A O 1
ATOM 1403 N N . PRO A 1 179 ? 5.524 32.949 23.451 1.00 89.62 179 PRO A N 1
ATOM 1404 C CA . PRO A 1 179 ? 4.656 32.502 24.537 1.00 89.62 179 PRO A CA 1
ATOM 1405 C C . PRO A 1 179 ? 3.517 31.566 24.095 1.00 89.62 179 PRO A C 1
ATOM 1407 O O . PRO A 1 179 ? 3.173 30.627 24.818 1.00 89.62 179 PRO A O 1
ATOM 1410 N N . MET A 1 180 ? 2.943 31.759 22.905 1.00 91.19 180 MET A N 1
ATOM 1411 C CA . MET A 1 180 ? 1.928 30.880 22.321 1.00 91.19 180 MET A CA 1
ATOM 1412 C C . MET A 1 180 ? 2.480 29.470 22.072 1.00 91.19 180 MET A C 1
ATOM 1414 O O . MET A 1 180 ? 1.877 28.478 22.487 1.00 91.19 180 MET A O 1
ATOM 1418 N N . TRP A 1 181 ? 3.650 29.353 21.442 1.00 90.81 181 TRP A N 1
ATOM 1419 C CA . TRP A 1 181 ? 4.268 28.055 21.167 1.00 90.81 181 TRP A CA 1
ATOM 1420 C C . TRP A 1 181 ? 4.760 27.370 22.444 1.00 90.81 181 TRP A C 1
ATOM 1422 O O . TRP A 1 181 ? 4.590 26.156 22.591 1.00 90.81 181 TRP A O 1
ATOM 1432 N N . ALA A 1 182 ? 5.282 28.135 23.406 1.00 90.81 182 ALA A N 1
ATOM 1433 C CA . ALA A 1 182 ? 5.673 27.623 24.719 1.00 90.81 182 ALA A CA 1
ATOM 1434 C C . ALA A 1 182 ? 4.472 27.081 25.516 1.00 90.81 182 ALA A C 1
ATOM 1436 O O . ALA A 1 182 ? 4.556 26.001 26.109 1.00 90.81 182 ALA A O 1
ATOM 1437 N N . THR A 1 183 ? 3.339 27.794 25.515 1.00 91.38 183 THR A N 1
ATOM 1438 C CA . THR A 1 183 ? 2.117 27.370 26.223 1.00 91.38 183 THR A CA 1
ATOM 1439 C C . THR A 1 183 ? 1.471 26.146 25.578 1.00 91.38 183 THR A C 1
ATOM 1441 O O . THR A 1 183 ? 1.091 25.217 26.295 1.00 91.38 183 THR A O 1
ATOM 1444 N N . LEU A 1 184 ? 1.411 26.081 24.243 1.00 91.94 184 LEU A N 1
ATOM 1445 C CA . LEU A 1 184 ? 0.932 24.901 23.513 1.00 91.94 184 LEU A CA 1
ATOM 1446 C C . LEU A 1 184 ? 1.811 23.676 23.774 1.00 91.94 184 LEU A C 1
ATOM 1448 O O . LEU A 1 184 ? 1.297 22.597 24.091 1.00 91.94 184 LEU A O 1
ATOM 1452 N N . PHE A 1 185 ? 3.134 23.840 23.702 1.00 93.62 185 PHE A N 1
ATOM 1453 C CA . PHE A 1 185 ? 4.074 22.766 24.001 1.00 93.62 185 PHE A CA 1
ATOM 1454 C C . PHE A 1 185 ? 3.914 22.282 25.446 1.00 93.62 185 PHE A C 1
ATOM 1456 O O . PHE A 1 185 ? 3.700 21.089 25.670 1.00 93.62 185 PHE A O 1
ATOM 1463 N N . GLY A 1 186 ? 3.918 23.198 26.419 1.00 94.44 186 GLY A N 1
ATOM 1464 C CA . GLY A 1 186 ? 3.747 22.875 27.836 1.00 94.44 186 GLY A CA 1
ATOM 1465 C C . GLY A 1 186 ? 2.423 22.166 28.133 1.00 94.44 186 GLY A C 1
ATOM 1466 O O . GLY A 1 186 ? 2.412 21.119 28.784 1.00 94.44 186 GLY A O 1
ATOM 1467 N N . GLY A 1 187 ? 1.311 22.671 27.593 1.00 93.94 187 GLY A N 1
ATOM 1468 C CA . GLY A 1 187 ? -0.007 22.051 27.740 1.00 93.94 187 GLY A CA 1
ATOM 1469 C C . GLY A 1 187 ? -0.063 20.642 27.146 1.00 93.94 187 GLY A C 1
ATOM 1470 O O . GLY A 1 187 ? -0.545 19.708 27.794 1.00 93.94 187 GLY A O 1
ATOM 1471 N N . SER A 1 188 ? 0.499 20.455 25.947 1.00 91.31 188 SER A N 1
ATOM 1472 C CA . SER A 1 188 ? 0.563 19.140 25.299 1.00 91.31 188 SER A CA 1
ATOM 1473 C C . SER A 1 188 ? 1.461 18.151 26.056 1.00 91.31 188 SER A C 1
ATOM 1475 O O . SER A 1 188 ? 1.105 16.977 26.171 1.00 91.31 188 SER A O 1
ATOM 1477 N N . ALA A 1 189 ? 2.570 18.615 26.643 1.00 92.88 189 ALA A N 1
ATOM 1478 C CA . ALA A 1 189 ? 3.472 17.802 27.455 1.00 92.88 189 ALA A CA 1
ATOM 1479 C C . ALA A 1 189 ? 2.791 17.320 28.744 1.00 92.88 189 ALA A C 1
ATOM 1481 O O . ALA A 1 189 ? 2.877 16.139 29.089 1.00 92.88 189 ALA A O 1
ATO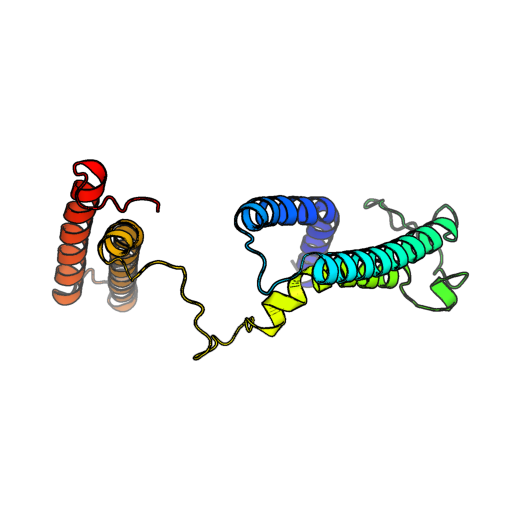M 1482 N N . ILE A 1 190 ? 2.060 18.204 29.430 1.00 93.44 190 ILE A N 1
ATOM 1483 C CA . ILE A 1 190 ? 1.290 17.852 30.631 1.00 93.44 190 ILE A CA 1
ATOM 1484 C C . ILE A 1 190 ? 0.208 16.826 30.282 1.00 93.44 190 ILE A C 1
ATOM 1486 O O . ILE A 1 190 ? 0.129 15.772 30.918 1.00 93.44 190 ILE A O 1
ATOM 1490 N N . ALA A 1 191 ? -0.585 17.081 29.237 1.00 89.31 191 ALA A N 1
ATOM 1491 C CA . ALA A 1 191 ? -1.621 16.155 28.781 1.00 89.31 191 ALA A CA 1
ATOM 1492 C C . ALA A 1 191 ? -1.036 14.786 28.388 1.00 89.31 191 ALA A C 1
ATOM 1494 O O . ALA A 1 191 ? -1.578 13.744 28.766 1.00 89.31 191 ALA A O 1
ATOM 1495 N N . PHE A 1 192 ? 0.107 14.774 27.695 1.00 91.50 192 PHE A N 1
ATOM 1496 C CA . PHE A 1 192 ? 0.835 13.556 27.353 1.00 91.50 192 PHE A CA 1
ATOM 1497 C C . PHE A 1 192 ? 1.270 12.785 28.598 1.00 91.50 192 PHE A C 1
ATOM 1499 O O . PHE A 1 192 ? 1.042 11.579 28.678 1.00 91.50 192 PHE A O 1
ATOM 1506 N N . MET A 1 193 ? 1.852 13.461 29.590 1.00 90.75 193 MET A N 1
ATOM 1507 C CA . MET A 1 193 ? 2.299 12.823 30.828 1.00 90.75 193 MET A CA 1
ATOM 1508 C C . MET A 1 193 ? 1.132 12.252 31.636 1.00 90.75 193 MET A C 1
ATOM 1510 O O . MET A 1 193 ? 1.234 11.128 32.137 1.00 90.75 193 MET A O 1
ATOM 1514 N N . ILE A 1 194 ? 0.003 12.962 31.702 1.00 89.19 194 ILE A N 1
ATOM 1515 C CA . ILE A 1 194 ? -1.226 12.472 32.338 1.00 89.19 194 ILE A CA 1
ATOM 1516 C C . ILE A 1 194 ? -1.731 11.221 31.613 1.00 89.19 194 ILE A C 1
ATOM 1518 O O . ILE A 1 194 ? -1.898 10.176 32.241 1.00 89.19 194 ILE A O 1
ATOM 1522 N N . LEU A 1 195 ? -1.915 11.274 30.290 1.00 88.25 195 LEU A N 1
ATOM 1523 C CA . LEU A 1 195 ? -2.438 10.145 29.506 1.00 88.25 195 LEU A CA 1
ATOM 1524 C C . LEU A 1 195 ? -1.483 8.945 29.496 1.00 88.25 195 LEU A C 1
ATOM 1526 O O . LEU A 1 195 ? -1.930 7.801 29.608 1.00 88.25 195 LEU A O 1
ATOM 1530 N N . ARG A 1 196 ? -0.170 9.187 29.443 1.00 87.19 196 ARG A N 1
ATOM 1531 C CA . ARG A 1 196 ? 0.864 8.154 29.579 1.00 87.19 196 ARG A CA 1
ATOM 1532 C C . ARG A 1 196 ? 0.777 7.483 30.945 1.00 87.19 196 ARG A C 1
ATOM 1534 O O . ARG A 1 196 ? 0.793 6.254 31.026 1.00 87.19 196 ARG A O 1
ATOM 1541 N N . THR A 1 197 ? 0.639 8.268 32.009 1.00 86.81 197 THR A N 1
ATOM 1542 C CA . THR A 1 197 ? 0.499 7.741 33.370 1.00 86.81 197 THR A CA 1
ATOM 1543 C C . THR A 1 197 ? -0.794 6.946 33.510 1.00 86.81 197 THR A C 1
ATOM 1545 O O . THR A 1 197 ? -0.748 5.804 33.958 1.00 86.81 197 THR A O 1
ATOM 1548 N N . LEU A 1 198 ? -1.928 7.470 33.036 1.00 85.06 198 LEU A N 1
ATOM 1549 C CA . LEU A 1 198 ? -3.215 6.769 33.045 1.00 85.06 198 LEU A CA 1
ATOM 1550 C C . LEU A 1 198 ? -3.149 5.445 32.278 1.00 85.06 198 LEU A C 1
ATOM 1552 O O . LEU A 1 198 ? -3.613 4.425 32.785 1.00 85.06 198 LEU A O 1
ATOM 1556 N N . LYS A 1 199 ? -2.509 5.417 31.105 1.00 82.12 199 LYS A N 1
ATOM 1557 C CA . LYS A 1 199 ? -2.318 4.194 30.313 1.00 82.12 199 LYS A CA 1
ATOM 1558 C C . LYS A 1 199 ? -1.496 3.129 31.046 1.00 82.12 199 LYS A C 1
ATOM 1560 O O . LYS A 1 199 ? -1.812 1.949 30.921 1.00 82.12 199 LYS A O 1
ATOM 1565 N N . HIS A 1 200 ? -0.431 3.523 31.745 1.00 78.31 200 HIS A N 1
ATOM 1566 C CA . HIS A 1 200 ? 0.495 2.580 32.386 1.00 78.31 200 HIS A CA 1
ATOM 1567 C C . HIS A 1 200 ? 0.124 2.222 33.830 1.00 78.31 200 HIS A C 1
ATOM 1569 O O . HIS A 1 200 ? 0.531 1.169 34.312 1.00 78.31 200 HIS A O 1
ATOM 1575 N N . ARG A 1 201 ? -0.625 3.081 34.530 1.00 78.38 201 ARG A N 1
ATOM 1576 C CA . ARG A 1 201 ? -0.939 2.927 35.959 1.00 78.38 201 ARG A CA 1
ATOM 1577 C C . ARG A 1 201 ? -2.404 2.604 36.246 1.00 78.38 201 ARG A C 1
ATOM 1579 O O . ARG A 1 201 ? -2.703 2.219 37.369 1.00 78.38 201 ARG A O 1
ATOM 1586 N N . THR A 1 202 ? -3.320 2.746 35.282 1.00 80.44 202 THR A N 1
ATOM 1587 C CA . THR A 1 202 ? -4.762 2.557 35.531 1.00 80.44 202 THR A CA 1
ATOM 1588 C C . THR A 1 202 ? -5.445 1.679 34.481 1.00 80.44 202 THR A C 1
ATOM 1590 O O . THR A 1 202 ? -5.020 1.601 33.331 1.00 80.44 202 THR A O 1
ATOM 1593 N N . ARG A 1 203 ? -6.561 1.039 34.866 1.00 74.62 203 ARG A N 1
ATOM 1594 C CA . ARG A 1 203 ? -7.474 0.336 33.941 1.00 74.62 203 ARG A CA 1
ATOM 1595 C C . ARG A 1 203 ? -8.538 1.256 33.322 1.00 74.62 203 ARG A C 1
ATOM 1597 O O . ARG A 1 203 ? -9.347 0.790 32.531 1.00 74.62 203 ARG A O 1
ATOM 1604 N N . LEU A 1 204 ? -8.529 2.555 33.635 1.00 68.12 204 LEU A N 1
ATOM 1605 C CA . LEU A 1 204 ? -9.562 3.518 33.217 1.00 68.12 204 LEU A CA 1
ATOM 1606 C C . LEU A 1 204 ? -9.676 3.665 31.689 1.00 68.12 204 LEU A C 1
ATOM 1608 O O . LEU A 1 204 ? -10.754 3.935 31.166 1.00 68.12 204 LEU A O 1
ATOM 1612 N N . LEU A 1 205 ? -8.570 3.445 30.970 1.00 65.81 205 LEU A N 1
ATOM 1613 C CA . LEU A 1 205 ? -8.507 3.459 29.504 1.00 65.81 205 LEU A CA 1
ATOM 1614 C C . LEU A 1 205 ? -8.557 2.047 28.892 1.00 65.81 205 LEU A C 1
ATOM 1616 O O . LEU A 1 205 ? -8.154 1.845 27.741 1.00 65.81 205 LEU A O 1
ATOM 1620 N N . HIS A 1 206 ? -8.968 1.032 29.653 1.00 69.75 206 HIS A N 1
ATOM 1621 C CA . HIS A 1 206 ? -9.207 -0.294 29.097 1.00 69.75 206 HIS A CA 1
ATOM 1622 C C . HIS A 1 206 ? -10.559 -0.311 28.384 1.00 69.75 206 HIS A C 1
ATOM 1624 O O . HIS A 1 206 ? -11.553 0.200 28.893 1.00 69.75 206 HIS A O 1
ATOM 1630 N N . VAL A 1 207 ? -10.554 -0.833 27.163 1.00 68.31 207 VAL A N 1
ATOM 1631 C CA . VAL A 1 207 ? -11.749 -1.066 26.361 1.00 68.31 207 VAL A CA 1
ATOM 1632 C C . VAL A 1 207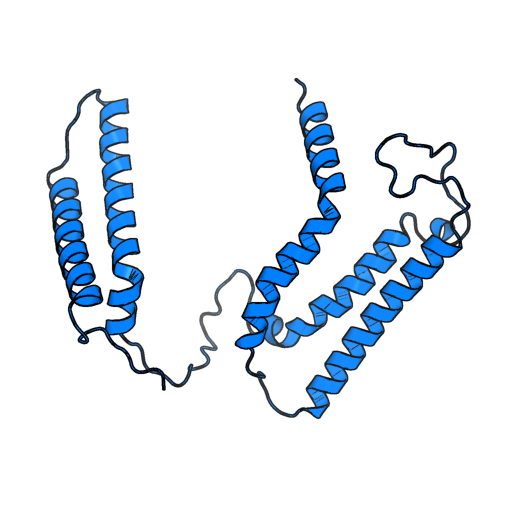 ? -11.788 -2.569 26.148 1.00 68.31 207 VAL A C 1
ATOM 1634 O O . VAL A 1 207 ? -10.798 -3.128 25.662 1.00 68.31 207 VAL A O 1
ATOM 1637 N N . ASP A 1 208 ? -12.873 -3.206 26.579 1.00 59.47 208 ASP A N 1
ATOM 1638 C CA . ASP A 1 208 ? -13.038 -4.650 26.469 1.00 59.47 208 ASP A CA 1
ATOM 1639 C C . ASP A 1 208 ? -13.110 -5.062 24.997 1.00 59.47 208 ASP A C 1
ATOM 1641 O O . ASP A 1 208 ? -13.790 -4.440 24.173 1.00 59.47 208 ASP A O 1
ATOM 1645 N N . ARG A 1 209 ? -12.367 -6.117 24.658 1.00 53.19 209 ARG A N 1
ATOM 1646 C CA . ARG A 1 209 ? -12.408 -6.732 23.332 1.00 53.19 209 ARG A CA 1
ATOM 1647 C C . ARG A 1 209 ? -13.657 -7.617 23.247 1.00 53.19 209 ARG A C 1
ATOM 1649 O O . ARG A 1 209 ? -13.567 -8.805 23.512 1.00 53.19 209 ARG A O 1
ATOM 1656 N N . SER A 1 210 ? -14.809 -7.018 22.944 1.00 49.34 210 SER A N 1
ATOM 1657 C CA . SER A 1 210 ? -16.008 -7.733 22.458 1.00 49.34 210 SER A CA 1
ATOM 1658 C C . SER A 1 210 ? -15.832 -8.411 21.095 1.00 49.34 210 SER A C 1
ATOM 1660 O O . SER A 1 210 ? -15.335 -7.730 20.169 1.00 49.34 210 SER A O 1
#

Foldseek 3Di:
DDPVVVCVVVVLVCLVCVVCVVVVVCVVVVVVVVPDDDPDDDPVVLVVLLVVLVVQLVVLVVLLVQVVVPDDPQQDDSDSPDRSCPDQDCDDVCVVPVCSNVVSVVSNVVSVVSNCVVVCVQAPDPDGDPDDDDDPPDDDDPLQCLLPCLVVLLVVLVVVQVVVQVVCCVPVVDRDRPPVSVVSNVVSVVSSVVSVCCNVPHCPSPDDDD

Organism: Eiseniibacteriota bacterium (NCBI:txid2212470)

Radius of gyration: 27.78 Å; chains: 1; bounding box: 52×60×69 Å

Secondary structure (DSSP, 8-state):
--HHHHHHHHHHHHHHHTTHHHHHHHHHHHHHHTT---SSS-HHHHHHHHHHHHHHHHHHHHHHHHHHHHSPTTS--S-SS-----S---STHHHH-S-HHHHHHHHHHHHHHHTTHHHHTTS-SSS--SS-----SS---HHHHHHHHHHHHHHHHHHHHHHHHHHHHHHTS-----HHHHHHHHHHHHHHHHHHHHHHH-STT-----

InterPro domains:
  IPR007318 Phospholipid methyltransferase [PF04191] (53-127)